Protein AF-0000000087535837 (afdb_homodimer)

Radius of gyration: 16.87 Å; Cα contacts (8 Å, |Δi|>4): 408; chains: 2; bounding box: 42×44×39 Å

Nearest PDB structures (foldseek):
  7jvs-assembly1_D  TM=9.541E-01  e=1.453E-10  Staphylococcus aureus
  2idl-assembly1_A  TM=9.136E-01  e=4.647E-11  Streptococcus pneumoniae TIGR4
  7kld-assembly1_B  TM=9.094E-01  e=8.555E-10  Staphylococcus aureus
  7kld-assembly1_A-2  TM=9.376E-01  e=4.729E-09  Staphylococcus aureus
  2g0j-assembly2_C  TM=8.715E-01  e=1.034E-09  Streptococcus mutans

Sequence (216 aa):
MIQITIYKKPDNQYKGFQVIGHADSVEEGADLVCCSVSVLTINLVNSLDTFTDDEFEVTEQEELGLVQVTFKNPLGDKALLLMNSFDLGVHSIEEQYDIWLKVITREVMIQITIYKKPDNQYKGFQVIGHADSVEEGADLVCCSVSVLTINLVNSLDTFTDDEFEVTEQEELGLVQVTFKNPLGDKALLLMNSFDLGVHSIEEQYDIWLKVITREV

Solvent-accessible surface area (backbone atoms only — not comparable to full-atom values): 11416 Å² total; per-residue (Å²): 94,29,40,36,42,37,33,26,30,92,86,74,39,57,44,33,36,37,38,35,34,53,67,70,42,79,50,90,58,35,49,56,52,28,41,36,53,48,48,51,52,51,38,46,54,53,35,40,66,72,74,40,86,68,58,66,46,79,46,75,38,76,93,54,25,31,41,35,39,40,42,77,53,82,61,49,71,67,46,45,50,51,48,50,40,46,53,53,38,56,50,53,49,23,72,76,36,60,86,46,29,47,78,43,79,42,79,94,95,29,40,34,41,37,32,23,29,92,87,73,39,58,43,32,37,35,36,35,35,55,68,69,40,78,48,88,63,32,44,53,52,29,41,37,52,48,46,51,51,52,40,47,54,51,35,40,66,72,73,38,86,68,55,68,47,80,46,74,39,76,94,54,25,31,41,34,40,40,41,78,53,82,61,51,73,67,46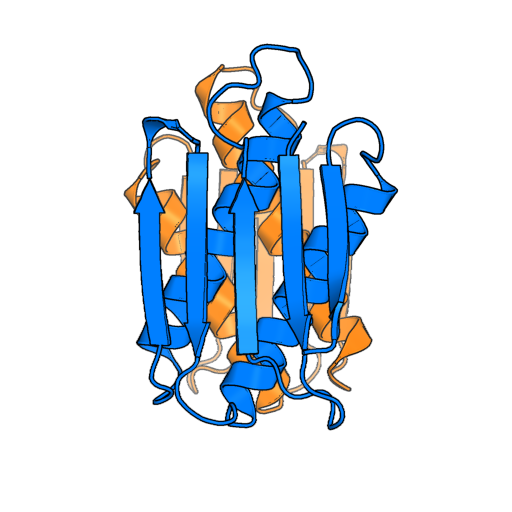,44,51,50,49,49,42,44,54,54,39,56,50,53,49,22,73,75,35,60,86,47,30,45,78,44,80,42,82,93

pLDDT: mean 92.68, std 10.07, range [55.69, 98.88]

Structure (mmCIF, N/CA/C/O backbone):
data_AF-0000000087535837-model_v1
#
loop_
_entity.id
_entity.type
_entity.pdbx_description
1 polymer 'Ribosomal processing cysteine protease Prp'
#
loop_
_atom_site.group_PDB
_atom_site.id
_atom_site.type_symbol
_atom_site.label_atom_id
_atom_site.label_alt_id
_atom_site.label_comp_id
_atom_site.label_asym_id
_atom_site.label_entity_id
_atom_site.label_seq_id
_atom_site.pdbx_PDB_ins_code
_atom_site.Cartn_x
_atom_site.Cartn_y
_atom_site.Cartn_z
_atom_site.occupancy
_atom_site.B_iso_or_equiv
_atom_site.auth_seq_id
_atom_site.auth_comp_id
_atom_site.auth_asym_id
_atom_site.auth_atom_id
_atom_site.pdbx_PDB_model_num
ATOM 1 N N . MET A 1 1 ? 10.867 12.953 12.055 1 87.25 1 MET A N 1
ATOM 2 C CA . MET A 1 1 ? 9.938 11.922 12.508 1 87.25 1 MET A CA 1
ATOM 3 C C . MET A 1 1 ? 8.562 12.102 11.875 1 87.25 1 MET A C 1
ATOM 5 O O . MET A 1 1 ? 8.07 13.227 11.773 1 87.25 1 MET A O 1
ATOM 9 N N . ILE A 1 2 ? 8.016 11.109 11.422 1 92.31 2 ILE A N 1
ATOM 10 C CA . ILE A 1 2 ? 6.68 11.125 10.844 1 92.31 2 ILE A CA 1
ATOM 11 C C . ILE A 1 2 ? 5.656 10.695 11.891 1 92.31 2 ILE A C 1
ATOM 13 O O . ILE A 1 2 ? 5.891 9.734 12.633 1 92.31 2 ILE A O 1
ATOM 17 N N . GLN A 1 3 ? 4.598 11.43 12 1 95.5 3 GLN A N 1
ATOM 18 C CA . GLN A 1 3 ? 3.508 11.055 12.898 1 95.5 3 GLN A CA 1
ATOM 19 C C . GLN A 1 3 ? 2.215 10.82 12.125 1 95.5 3 GLN A C 1
ATOM 21 O O . GLN A 1 3 ? 1.82 11.648 11.297 1 95.5 3 GLN A O 1
ATOM 26 N N . ILE A 1 4 ? 1.602 9.688 12.383 1 98.06 4 ILE A N 1
ATOM 27 C CA . ILE A 1 4 ? 0.286 9.375 11.828 1 98.06 4 ILE A CA 1
ATOM 28 C C . ILE A 1 4 ? -0.735 9.273 12.961 1 98.06 4 ILE A C 1
ATOM 30 O O . ILE A 1 4 ? -0.52 8.555 13.938 1 98.06 4 ILE A O 1
ATOM 34 N N . THR A 1 5 ? -1.778 10.023 12.828 1 98.44 5 THR A N 1
ATOM 35 C CA . THR A 1 5 ? -2.895 9.922 13.758 1 98.44 5 THR A CA 1
ATOM 36 C C . THR A 1 5 ? -4.137 9.383 13.062 1 98.44 5 THR A C 1
ATOM 38 O O . THR A 1 5 ? -4.621 9.977 12.094 1 98.44 5 THR A O 1
ATOM 41 N N . ILE A 1 6 ? -4.609 8.297 13.555 1 98.44 6 ILE A N 1
ATOM 42 C CA . ILE A 1 6 ? -5.82 7.684 13.023 1 98.44 6 ILE A CA 1
ATOM 43 C C . ILE A 1 6 ? -6.992 7.957 13.961 1 98.44 6 ILE A C 1
ATOM 45 O O . ILE A 1 6 ? -6.918 7.656 15.156 1 98.44 6 ILE A O 1
ATOM 49 N N . TYR A 1 7 ? -8.023 8.5 13.406 1 98.12 7 TYR A N 1
ATOM 50 C CA . TYR A 1 7 ? -9.203 8.852 14.195 1 98.12 7 TYR A CA 1
ATOM 51 C C . TYR A 1 7 ? -10.297 7.801 14.023 1 98.12 7 TYR A C 1
ATOM 53 O O . TYR A 1 7 ? -10.82 7.617 12.922 1 98.12 7 TYR A O 1
ATOM 61 N N . LYS A 1 8 ? -10.602 7.188 15.117 1 96.75 8 LYS A N 1
ATOM 62 C CA . LYS A 1 8 ? -11.656 6.172 15.109 1 96.75 8 LYS A CA 1
ATOM 63 C C . LYS A 1 8 ? -12.805 6.566 16.031 1 96.75 8 LYS A C 1
ATOM 65 O O . LYS A 1 8 ? -12.594 7.168 17.078 1 96.75 8 LYS A O 1
ATOM 70 N N . LYS A 1 9 ? -13.992 6.176 15.586 1 94.31 9 LYS A N 1
ATOM 71 C CA . LYS A 1 9 ? -15.172 6.285 16.438 1 94.31 9 LYS A CA 1
ATOM 72 C C . LYS A 1 9 ? -15.281 5.09 17.375 1 94.31 9 LYS A C 1
ATOM 74 O O .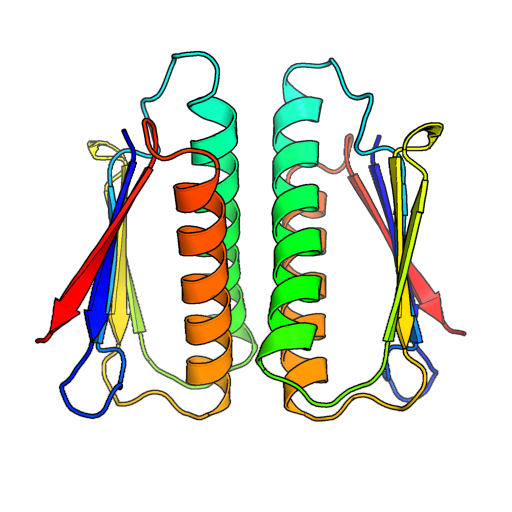 LYS A 1 9 ? -14.609 4.07 17.172 1 94.31 9 LYS A O 1
ATOM 79 N N . PRO A 1 10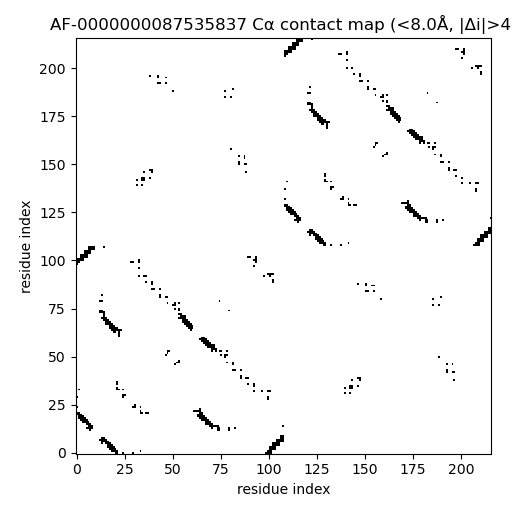 ? -16.141 5.176 18.391 1 89.06 10 PRO A N 1
ATOM 80 C CA . PRO A 1 10 ? -16.281 4.078 19.359 1 89.06 10 PRO A CA 1
ATOM 81 C C . PRO A 1 10 ? -16.75 2.779 18.703 1 89.06 10 PRO A C 1
ATOM 83 O O . PRO A 1 10 ? -16.453 1.691 19.203 1 89.06 10 PRO A O 1
ATOM 86 N N . ASP A 1 11 ? -17.438 2.842 17.578 1 88.06 11 ASP A N 1
ATOM 87 C CA . ASP A 1 11 ? -17.938 1.642 16.906 1 88.06 11 ASP A CA 1
ATOM 88 C C . ASP A 1 11 ? -16.922 1.113 15.898 1 88.06 11 ASP A C 1
ATOM 90 O O . ASP A 1 11 ? -17.266 0.29 15.047 1 88.06 11 ASP A O 1
ATOM 94 N N . ASN A 1 12 ? -15.695 1.566 15.906 1 85 12 ASN A N 1
ATOM 95 C CA . ASN A 1 12 ? -14.562 1.114 15.109 1 85 12 ASN A CA 1
ATOM 96 C C . ASN A 1 12 ? -14.656 1.627 13.672 1 85 12 ASN A C 1
ATOM 98 O O . ASN A 1 12 ? -13.977 1.11 12.781 1 85 12 ASN A O 1
ATOM 102 N N . GLN A 1 13 ? -15.562 2.607 13.633 1 93 13 GLN A N 1
ATOM 103 C CA . GLN A 1 13 ? -15.609 3.336 12.367 1 93 13 GLN A CA 1
ATOM 104 C C . GLN A 1 13 ? -14.508 4.387 12.305 1 93 13 GLN A C 1
ATOM 106 O O . GLN A 1 13 ? -14.133 4.969 13.32 1 93 13 GLN A O 1
ATOM 111 N N . TYR A 1 14 ? -14 4.57 11.125 1 97.75 14 TYR A N 1
ATOM 112 C CA . TYR A 1 14 ? -12.961 5.582 10.945 1 97.75 14 TYR A CA 1
ATOM 113 C C . TYR A 1 14 ? -13.578 6.949 10.672 1 97.75 14 TYR A C 1
ATOM 115 O O . TYR A 1 14 ? -14.508 7.07 9.875 1 97.75 14 TYR A O 1
ATOM 123 N N . LYS A 1 15 ? -13.094 7.938 11.258 1 97.94 15 LYS A N 1
ATOM 124 C CA . LYS A 1 15 ? -13.453 9.32 10.961 1 97.94 15 LYS A CA 1
ATOM 125 C C . LYS A 1 15 ? -12.445 9.953 10 1 97.94 15 LYS A C 1
ATOM 127 O O . LYS A 1 15 ? -12.773 10.906 9.289 1 97.94 15 LYS A O 1
ATOM 132 N N . GLY A 1 16 ? -11.203 9.461 10.008 1 98.31 16 GLY A N 1
ATOM 133 C CA . GLY A 1 16 ? -10.133 9.969 9.164 1 98.31 16 GLY A CA 1
ATOM 134 C C . GLY A 1 16 ? -8.75 9.703 9.727 1 98.31 16 GLY A C 1
ATOM 135 O O . GLY A 1 16 ? -8.586 8.867 10.617 1 98.31 16 GLY A O 1
ATOM 136 N N . PHE A 1 17 ? -7.738 10.383 9.141 1 98.62 17 PHE A N 1
ATOM 137 C CA . PHE A 1 17 ? -6.375 10.289 9.641 1 98.62 17 PHE A CA 1
ATOM 138 C C . PHE A 1 17 ? -5.535 11.461 9.148 1 98.62 17 PHE A C 1
ATOM 140 O O . PHE A 1 17 ? -5.957 12.203 8.258 1 98.62 17 PHE A O 1
ATOM 147 N N . GLN A 1 18 ? -4.406 11.609 9.75 1 97.81 18 GLN A N 1
ATOM 148 C CA . GLN A 1 18 ? -3.463 12.633 9.328 1 97.81 18 GLN A CA 1
ATOM 149 C C . GLN A 1 18 ? -2.029 12.117 9.375 1 97.81 18 GLN A C 1
ATOM 151 O O . GLN A 1 18 ? -1.67 11.344 10.258 1 97.81 18 GLN A O 1
ATOM 156 N N . VAL A 1 19 ? -1.307 12.523 8.453 1 97.12 19 VAL A N 1
ATOM 157 C CA . VAL A 1 19 ? 0.128 12.273 8.367 1 97.12 19 VAL A CA 1
ATOM 158 C C . VAL A 1 19 ? 0.889 13.594 8.43 1 97.12 19 VAL A C 1
ATOM 160 O O . VAL A 1 19 ? 0.591 14.523 7.672 1 97.12 19 VAL A O 1
ATOM 163 N N . ILE A 1 20 ? 1.853 13.688 9.32 1 94.12 20 ILE A N 1
ATOM 164 C CA . ILE A 1 20 ? 2.648 14.906 9.445 1 94.12 20 ILE A CA 1
ATOM 165 C C . ILE A 1 20 ? 4.133 14.547 9.461 1 94.12 20 ILE A C 1
ATOM 167 O O . ILE A 1 20 ? 4.539 13.57 10.094 1 94.12 20 ILE A O 1
ATOM 171 N N . GLY A 1 21 ? 4.949 15.414 8.688 1 88.19 21 GLY A N 1
ATOM 172 C CA . GLY A 1 21 ? 6.395 15.328 8.828 1 88.19 21 GLY A CA 1
ATOM 173 C C . GLY A 1 21 ? 7.047 14.461 7.77 1 88.19 21 GLY A C 1
ATOM 174 O O . GLY A 1 21 ? 8.188 14.031 7.93 1 88.19 21 GLY A O 1
ATOM 175 N N . HIS A 1 22 ? 6.383 14.109 6.805 1 74.56 22 HIS A N 1
ATOM 176 C CA . HIS A 1 22 ? 6.949 13.211 5.801 1 74.56 22 HIS A CA 1
ATOM 177 C C . HIS A 1 22 ? 7.805 13.984 4.797 1 74.56 22 HIS A C 1
ATOM 179 O O . HIS A 1 22 ? 8.492 13.375 3.975 1 74.56 22 HIS A O 1
ATOM 185 N N . ALA A 1 23 ? 7.883 15.383 4.789 1 66.75 23 ALA A N 1
ATOM 186 C CA . ALA A 1 23 ? 8.641 16.172 3.818 1 66.75 23 ALA A CA 1
ATOM 187 C C . ALA A 1 23 ? 10.117 16.234 4.207 1 66.75 23 ALA A C 1
ATOM 189 O O . ALA A 1 23 ? 10.984 16.344 3.338 1 66.75 23 ALA A O 1
ATOM 190 N N . ASP A 1 24 ? 10.492 16.422 5.398 1 62.16 24 ASP A N 1
ATOM 191 C CA . ASP A 1 24 ? 11.797 16.969 5.766 1 62.16 24 ASP A CA 1
ATOM 192 C C . ASP A 1 24 ? 12.781 15.859 6.117 1 62.16 24 ASP A C 1
ATOM 194 O O . ASP A 1 24 ? 13.883 16.125 6.602 1 62.16 24 ASP A O 1
ATOM 198 N N . SER A 1 25 ? 12.547 14.656 5.949 1 55.78 25 SER A N 1
ATOM 199 C CA . SER A 1 25 ? 13.453 13.906 6.812 1 55.78 25 SER A CA 1
ATOM 200 C C . SER A 1 25 ? 14.711 13.492 6.062 1 55.78 25 SER A C 1
ATOM 202 O O . SER A 1 25 ? 14.648 12.727 5.098 1 55.78 25 SER A O 1
ATOM 204 N N . VAL A 1 26 ? 15.695 14.461 6.062 1 56.72 26 VAL A N 1
ATOM 205 C CA . VAL A 1 26 ? 16.984 14.359 5.395 1 56.72 26 VAL A CA 1
ATOM 206 C C . VAL A 1 26 ? 17.797 13.219 6 1 56.72 26 VAL A C 1
ATOM 208 O O . VAL A 1 26 ? 18.891 12.914 5.535 1 56.72 26 VAL A O 1
ATOM 211 N N . GLU A 1 27 ? 17.562 12.711 7.055 1 55.69 27 GLU A N 1
ATOM 212 C CA . GLU A 1 27 ? 18.5 11.711 7.543 1 55.69 27 GLU A CA 1
ATOM 213 C C . GLU A 1 27 ? 18.281 10.367 6.859 1 55.69 27 GLU A C 1
ATOM 215 O O . GLU A 1 27 ? 17.156 10.023 6.5 1 55.69 27 GLU A O 1
ATOM 220 N N . GLU A 1 28 ? 19.266 9.617 6.754 1 55.72 28 GLU A N 1
ATOM 221 C CA . GLU A 1 28 ? 19.297 8.289 6.156 1 55.72 28 GLU A CA 1
ATOM 222 C C . GLU A 1 28 ? 18.281 7.363 6.828 1 55.72 28 GLU A C 1
ATOM 224 O O . GLU A 1 28 ? 18.141 7.375 8.055 1 55.72 28 GLU A O 1
ATOM 229 N N . GLY A 1 29 ? 17.344 6.879 6.359 1 62.03 29 GLY A N 1
ATOM 230 C CA . GLY A 1 29 ? 16.25 6.086 6.891 1 62.03 29 GLY A CA 1
ATOM 231 C C . GLY A 1 29 ? 14.922 6.832 6.926 1 62.03 29 GLY A C 1
ATOM 232 O O . GLY A 1 29 ? 13.867 6.246 6.695 1 62.03 29 GLY A O 1
ATOM 233 N N . ALA A 1 30 ? 15.219 7.934 7.121 1 74.19 30 ALA A N 1
ATOM 234 C CA . ALA A 1 30 ? 14.039 8.797 7.137 1 74.19 30 ALA A CA 1
ATOM 235 C C . ALA A 1 30 ? 13.398 8.875 5.75 1 74.19 30 ALA A C 1
ATOM 237 O O . ALA A 1 30 ? 12.172 8.852 5.625 1 74.19 30 ALA A O 1
ATOM 238 N N . ASP A 1 31 ? 14.297 8.656 4.824 1 82.94 31 ASP A N 1
ATOM 239 C CA . ASP A 1 31 ? 13.797 8.766 3.459 1 82.94 31 ASP A CA 1
ATOM 240 C C . ASP A 1 31 ? 12.969 7.539 3.08 1 82.94 31 ASP A C 1
ATOM 242 O O . ASP A 1 31 ? 11.922 7.664 2.449 1 82.94 31 ASP A O 1
ATOM 246 N N . LEU A 1 32 ? 13.398 6.367 3.586 1 83.62 32 LEU A N 1
ATOM 247 C CA . LEU A 1 32 ? 12.688 5.129 3.27 1 83.62 32 LEU A CA 1
A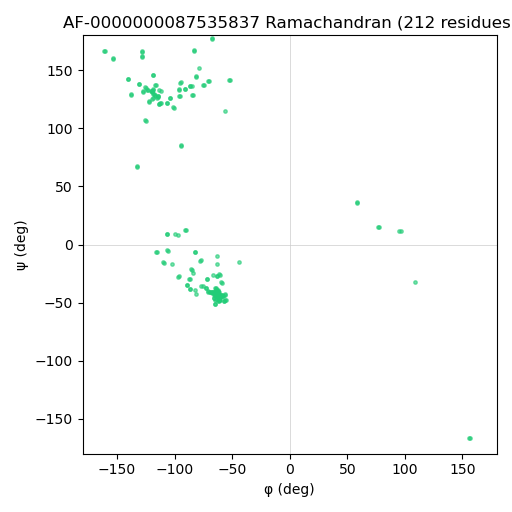TOM 248 C C . LEU A 1 32 ? 11.344 5.078 3.975 1 83.62 32 LEU A C 1
ATOM 250 O O . LEU A 1 32 ? 10.344 4.648 3.389 1 83.62 32 LEU A O 1
ATOM 254 N N . VAL A 1 33 ? 11.352 5.543 5.254 1 91.12 33 VAL A N 1
ATOM 255 C CA . VAL A 1 33 ? 10.109 5.562 6.023 1 91.12 33 VAL A CA 1
ATOM 256 C C . VAL A 1 33 ? 9.133 6.566 5.414 1 91.12 33 VAL A C 1
ATOM 258 O O . VAL A 1 33 ? 7.949 6.27 5.246 1 91.12 33 VAL A O 1
ATOM 261 N N . CYS A 1 34 ? 9.648 7.676 5.02 1 91.31 34 CYS A N 1
ATOM 262 C CA . CYS A 1 34 ? 8.812 8.695 4.387 1 91.31 34 CYS A CA 1
ATOM 263 C C . CYS A 1 34 ? 8.195 8.172 3.094 1 91.31 34 CYS A C 1
ATOM 265 O O . CYS A 1 34 ? 7 8.344 2.857 1 91.31 34 CYS A O 1
ATOM 267 N N . CYS A 1 35 ? 9.039 7.586 2.32 1 91.75 35 CYS A N 1
ATOM 268 C CA . CYS A 1 35 ? 8.57 7.031 1.057 1 91.75 35 CYS A CA 1
ATOM 269 C C . CYS A 1 35 ? 7.492 5.98 1.29 1 91.75 35 CYS A C 1
ATOM 271 O O . CYS A 1 35 ? 6.453 5.988 0.625 1 91.75 35 CYS A O 1
ATOM 273 N N . SER A 1 36 ? 7.699 5.098 2.236 1 94.75 36 SER A N 1
ATOM 274 C CA . SER A 1 36 ? 6.762 4.023 2.555 1 94.75 36 SER A CA 1
ATOM 275 C C . SER A 1 36 ? 5.414 4.578 3.004 1 94.75 36 SER A C 1
ATOM 277 O O . SER A 1 36 ? 4.367 4.176 2.494 1 94.75 36 SER A O 1
ATOM 279 N N . VAL A 1 37 ? 5.484 5.516 3.885 1 96.25 37 VAL A N 1
ATOM 280 C CA . VAL A 1 37 ? 4.266 6.105 4.422 1 96.25 37 VAL A CA 1
ATOM 281 C C . VAL A 1 37 ? 3.541 6.887 3.328 1 96.25 37 VAL A C 1
ATOM 283 O O . VAL A 1 37 ? 2.316 6.801 3.201 1 96.25 37 VAL A O 1
ATOM 286 N N . SER A 1 38 ? 4.254 7.613 2.51 1 94.44 38 SER A N 1
ATOM 287 C CA . SER A 1 38 ? 3.658 8.406 1.438 1 94.44 38 SER A CA 1
ATOM 288 C C . SER A 1 38 ? 2.92 7.523 0.44 1 94.44 38 SER A C 1
ATOM 290 O O . SER A 1 38 ? 1.787 7.82 0.059 1 94.44 38 SER A O 1
ATOM 292 N N . VAL A 1 39 ? 3.523 6.469 0.042 1 96.94 39 VAL A N 1
ATOM 293 C CA . VAL A 1 39 ? 2.93 5.629 -0.994 1 96.94 39 VAL A CA 1
ATOM 294 C C . VAL A 1 39 ? 1.69 4.93 -0.443 1 96.94 39 VAL A C 1
ATOM 296 O O . VAL A 1 39 ? 0.686 4.789 -1.145 1 96.94 39 VAL A O 1
ATOM 299 N N . LEU A 1 40 ? 1.729 4.438 0.828 1 98.38 40 LEU A N 1
ATOM 300 C CA . LEU A 1 40 ? 0.542 3.83 1.423 1 98.38 40 LEU A CA 1
ATOM 301 C C . LEU A 1 40 ? -0.593 4.844 1.524 1 98.38 40 LEU A C 1
ATOM 303 O O . LEU A 1 40 ? -1.748 4.52 1.241 1 98.38 40 LEU A O 1
ATOM 307 N N . THR A 1 41 ? -0.238 6.066 1.925 1 98.06 41 THR A N 1
ATOM 308 C CA . THR A 1 41 ? -1.229 7.125 2.086 1 98.06 41 THR A CA 1
ATOM 309 C C . THR A 1 41 ? -1.86 7.484 0.745 1 98.06 41 THR A C 1
ATOM 311 O O . THR A 1 41 ? -3.086 7.512 0.617 1 98.06 41 THR A O 1
ATOM 314 N N . ILE A 1 42 ? -1.025 7.742 -0.225 1 97 42 ILE A N 1
ATOM 315 C CA . ILE A 1 42 ? -1.503 8.164 -1.537 1 97 42 ILE A CA 1
ATOM 316 C C . ILE A 1 42 ? -2.303 7.039 -2.184 1 97 42 ILE A C 1
ATOM 318 O O . ILE A 1 42 ? -3.354 7.281 -2.785 1 97 42 ILE A O 1
ATOM 322 N N . ASN A 1 43 ? -1.822 5.836 -2.086 1 98.69 43 ASN A N 1
ATOM 323 C CA . ASN A 1 43 ? -2.543 4.707 -2.67 1 98.69 43 ASN A CA 1
ATOM 324 C C . ASN A 1 43 ? -3.908 4.516 -2.014 1 98.69 43 ASN A C 1
ATOM 326 O O . ASN A 1 43 ? -4.875 4.145 -2.68 1 98.69 43 ASN A O 1
ATOM 330 N N . LEU A 1 44 ? -4.012 4.68 -0.662 1 98.88 44 LEU A N 1
ATOM 331 C CA . LEU A 1 44 ? -5.309 4.617 0 1 98.88 44 LEU A CA 1
ATOM 332 C C . LEU A 1 44 ? -6.273 5.641 -0.593 1 98.88 44 LEU A C 1
ATOM 334 O O . LEU A 1 44 ? -7.398 5.297 -0.968 1 98.88 44 LEU A O 1
ATOM 338 N N . VAL A 1 45 ? -5.816 6.84 -0.726 1 98.56 45 VAL A N 1
ATOM 339 C CA . VAL A 1 45 ? -6.664 7.918 -1.227 1 98.56 45 VAL A CA 1
ATOM 340 C C . VAL A 1 45 ? -7.137 7.59 -2.641 1 98.56 45 VAL A C 1
ATOM 342 O O . VAL A 1 45 ? -8.328 7.688 -2.941 1 98.56 45 VAL A O 1
ATOM 345 N N . ASN A 1 46 ? -6.23 7.176 -3.484 1 98.56 46 ASN A N 1
ATOM 346 C CA . ASN A 1 46 ? -6.578 6.84 -4.863 1 98.56 46 ASN A CA 1
ATOM 347 C C . ASN A 1 46 ? -7.527 5.648 -4.926 1 98.56 46 ASN A C 1
ATOM 349 O O . ASN A 1 46 ? -8.43 5.613 -5.762 1 98.56 46 ASN A O 1
ATOM 353 N N . SER A 1 47 ? -7.273 4.664 -4.098 1 98.88 47 SER A N 1
ATOM 354 C CA . SER A 1 47 ? -8.117 3.477 -4.066 1 98.88 47 SER A CA 1
ATOM 355 C C . SER A 1 47 ? -9.531 3.814 -3.594 1 98.88 47 SER A C 1
ATOM 357 O O . SER A 1 47 ? -10.516 3.314 -4.145 1 98.88 47 SER A O 1
ATOM 359 N N . LEU A 1 48 ? -9.625 4.637 -2.539 1 98.75 48 LEU A N 1
ATOM 360 C CA . LEU A 1 48 ? -10.938 5.082 -2.084 1 98.75 48 LEU A CA 1
ATOM 361 C C . LEU A 1 48 ? -11.688 5.789 -3.205 1 98.75 48 LEU A C 1
ATOM 363 O O . LEU A 1 48 ? -12.867 5.516 -3.438 1 98.75 48 LEU A O 1
ATOM 367 N N . ASP A 1 49 ? -10.977 6.641 -3.887 1 98.56 49 ASP A N 1
ATOM 368 C CA . ASP A 1 49 ? -11.562 7.422 -4.973 1 98.56 49 ASP A CA 1
ATOM 369 C C . ASP A 1 49 ? -12.016 6.516 -6.117 1 98.56 49 ASP A C 1
ATOM 371 O O . ASP A 1 49 ? -13.055 6.754 -6.73 1 98.56 49 ASP A O 1
ATOM 375 N N . THR A 1 50 ? -11.289 5.512 -6.406 1 98.69 50 THR A N 1
ATOM 376 C CA . THR A 1 50 ? -11.5 4.691 -7.594 1 98.69 50 THR A CA 1
ATOM 377 C C . THR A 1 50 ? -12.477 3.555 -7.301 1 98.69 50 THR A C 1
ATOM 379 O O . THR A 1 50 ? -13.281 3.186 -8.156 1 98.69 50 THR A O 1
ATOM 382 N N . PHE A 1 51 ? -12.445 3.002 -6.051 1 98.62 51 PHE A N 1
ATOM 383 C CA . PHE A 1 51 ? -13.109 1.718 -5.859 1 98.62 51 PHE A CA 1
ATOM 384 C C . PHE A 1 51 ? -14.281 1.852 -4.895 1 98.62 51 PHE A C 1
ATOM 386 O O . PHE A 1 51 ? -14.984 0.878 -4.633 1 98.62 51 PHE A O 1
ATOM 393 N N . THR A 1 52 ? -14.438 3 -4.297 1 98.44 52 THR A N 1
ATOM 394 C CA . THR A 1 52 ? -15.539 3.172 -3.355 1 98.44 52 THR A CA 1
ATOM 395 C C . THR A 1 52 ? -16.359 4.414 -3.699 1 98.44 52 THR A C 1
ATOM 397 O O . THR A 1 52 ? -15.938 5.23 -4.523 1 98.44 52 THR A O 1
ATOM 400 N N . ASP A 1 53 ? -17.531 4.5 -3.07 1 97.69 53 ASP A N 1
ATOM 401 C CA . ASP A 1 53 ? -18.406 5.656 -3.256 1 97.69 53 ASP A CA 1
ATOM 402 C C . ASP A 1 53 ? -18.406 6.551 -2.018 1 97.69 53 ASP A C 1
ATOM 404 O O . ASP A 1 53 ? -19.203 7.488 -1.923 1 97.69 53 ASP A O 1
ATOM 408 N N . ASP A 1 54 ? -17.562 6.25 -1.165 1 97.81 54 ASP A N 1
ATOM 409 C CA . ASP A 1 54 ? -17.516 6.988 0.093 1 97.81 54 ASP A CA 1
ATOM 410 C C . ASP A 1 54 ? -16.984 8.406 -0.123 1 97.81 54 ASP A C 1
ATOM 412 O O . ASP A 1 54 ? -16.062 8.617 -0.916 1 97.81 54 ASP A O 1
ATOM 416 N N . GLU A 1 55 ? -17.562 9.297 0.556 1 97.62 55 GLU A N 1
ATOM 417 C CA . GLU A 1 55 ? -17.156 10.695 0.466 1 97.62 55 GLU A CA 1
ATOM 418 C C . GLU A 1 55 ? -16.094 11.031 1.504 1 97.62 55 GLU A C 1
ATOM 420 O O . GLU A 1 55 ? -16.234 10.672 2.678 1 97.62 55 GLU A O 1
ATOM 425 N N . PHE A 1 56 ? -15.086 11.719 1.003 1 98.12 56 PHE A N 1
ATOM 426 C CA . PHE A 1 56 ? -14.016 12.148 1.896 1 98.12 56 PHE A CA 1
ATOM 427 C C . PHE A 1 56 ? -13.336 13.398 1.362 1 98.12 56 PHE A C 1
ATOM 429 O O . PHE A 1 56 ? -13.508 13.758 0.197 1 98.12 56 PHE A O 1
ATOM 436 N N . GLU A 1 57 ? -12.672 14.07 2.279 1 98.25 57 GLU A N 1
ATOM 437 C CA . GLU A 1 57 ? -11.898 15.266 1.965 1 98.25 57 GLU A CA 1
ATOM 438 C C . GLU A 1 57 ? -10.414 15.055 2.24 1 98.25 57 GLU A C 1
ATOM 440 O O . GLU A 1 57 ? -10.047 14.414 3.229 1 98.25 57 GLU A O 1
ATOM 445 N N . VAL A 1 58 ? -9.648 15.531 1.321 1 98.06 58 VAL A N 1
ATOM 446 C CA . VAL A 1 58 ? -8.195 15.492 1.497 1 98.06 58 VAL A CA 1
ATOM 447 C C . VAL A 1 58 ? -7.648 16.906 1.603 1 98.06 58 VAL A C 1
ATOM 449 O O . VAL A 1 58 ? -7.945 17.766 0.761 1 98.06 58 VAL A O 1
ATOM 452 N N . THR A 1 59 ? -6.895 17.141 2.648 1 96.94 59 THR A N 1
ATOM 453 C CA . THR A 1 59 ? -6.191 18.406 2.822 1 96.94 59 THR A CA 1
ATOM 454 C C . THR A 1 59 ? -4.684 18.188 2.902 1 96.94 59 THR A C 1
ATOM 456 O O . THR A 1 59 ? -4.223 17.266 3.59 1 96.94 59 THR A O 1
ATOM 459 N N . GLU A 1 60 ? -4.012 18.969 2.131 1 94.56 60 GLU A N 1
ATOM 460 C CA . GLU A 1 60 ? -2.555 18.891 2.139 1 94.56 60 GLU A CA 1
ATOM 461 C C . GLU A 1 60 ? -1.923 20.25 2.432 1 94.56 60 GLU A C 1
ATOM 463 O O . GLU A 1 60 ? -2.414 21.281 1.971 1 94.56 60 GLU A O 1
ATOM 468 N N . GLN A 1 61 ? -0.975 20.188 3.279 1 92.44 61 GLN A N 1
ATOM 469 C CA . GLN A 1 61 ? -0.127 21.344 3.535 1 92.44 61 GLN A CA 1
ATOM 470 C C . GLN A 1 61 ? 1.348 21 3.342 1 92.44 61 GLN A C 1
ATOM 472 O O . GLN A 1 61 ? 1.958 20.359 4.199 1 92.44 61 GLN A O 1
ATOM 477 N N . GLU A 1 62 ? 1.904 21.453 2.312 1 85.56 62 GLU A N 1
ATOM 478 C CA . GLU A 1 62 ? 3.258 21.094 1.904 1 85.56 62 GLU A CA 1
ATOM 479 C C . GLU A 1 62 ? 4.285 21.516 2.947 1 85.56 62 GLU A C 1
ATOM 481 O O . GLU A 1 62 ? 5.215 20.766 3.256 1 85.56 62 GLU A O 1
ATOM 486 N N . GLU A 1 63 ? 4.074 22.688 3.52 1 84.56 63 GLU A N 1
ATOM 487 C CA . GLU A 1 63 ? 5.035 23.234 4.469 1 84.56 63 GLU A CA 1
ATOM 488 C C . GLU A 1 63 ? 5.164 22.344 5.707 1 84.56 63 GLU A C 1
ATOM 490 O O . GLU A 1 63 ? 6.242 22.25 6.297 1 84.56 63 GLU A O 1
ATOM 495 N N . LEU A 1 64 ? 4.133 21.672 5.969 1 81 64 LEU A N 1
ATOM 496 C CA . LEU A 1 64 ? 4.105 20.844 7.172 1 81 64 LEU A CA 1
ATOM 497 C C . LEU A 1 64 ? 4.242 19.375 6.82 1 81 64 LEU A C 1
ATOM 499 O O . LEU A 1 64 ? 4.371 18.531 7.711 1 81 64 LEU A O 1
ATOM 503 N N . GLY A 1 65 ? 4.246 19.125 5.5 1 87.62 65 GLY A N 1
ATOM 504 C CA . GLY A 1 65 ? 4.152 17.719 5.121 1 87.62 65 GLY A CA 1
ATOM 505 C C . GLY A 1 65 ? 2.906 17.031 5.652 1 87.62 65 GLY A C 1
ATOM 506 O O . GLY A 1 65 ? 2.977 15.93 6.188 1 87.62 65 GLY A O 1
ATOM 507 N N . LEU A 1 66 ? 1.85 17.781 5.688 1 93.88 66 LEU A N 1
ATOM 508 C CA . LEU A 1 66 ? 0.588 17.312 6.246 1 93.88 66 LEU A CA 1
ATOM 509 C C . LEU A 1 66 ? -0.326 16.766 5.148 1 93.88 66 LEU A C 1
ATOM 511 O O . LEU A 1 66 ? -0.496 17.406 4.109 1 93.88 66 LEU A O 1
ATOM 515 N N . VAL A 1 67 ? -0.793 15.617 5.312 1 96.88 67 VAL A N 1
ATOM 516 C CA . VAL A 1 67 ? -1.931 15.07 4.582 1 96.88 67 VAL A CA 1
ATOM 517 C C . VAL A 1 67 ? -3.021 14.656 5.566 1 96.88 67 VAL A C 1
ATOM 519 O O . VAL A 1 67 ? -2.766 13.898 6.508 1 96.88 67 VAL A O 1
ATOM 522 N N . GLN A 1 68 ? -4.164 15.219 5.371 1 98.12 68 GLN A N 1
ATOM 523 C CA . GLN A 1 68 ? -5.301 14.883 6.223 1 98.12 68 GLN A CA 1
ATOM 524 C C . GLN A 1 68 ? -6.477 14.367 5.395 1 98.12 68 GLN A C 1
ATOM 526 O O . GLN A 1 68 ? -6.828 14.961 4.375 1 98.12 68 GLN A O 1
ATOM 531 N N . VAL A 1 69 ? -7.047 13.289 5.812 1 98.62 69 VAL A N 1
ATOM 532 C CA . VAL A 1 69 ? -8.234 12.719 5.191 1 98.62 69 VAL A CA 1
ATOM 533 C C . VAL A 1 69 ? -9.375 12.656 6.211 1 98.62 69 VAL A C 1
ATOM 535 O O . VAL A 1 69 ? -9.18 12.195 7.336 1 98.62 69 VAL A O 1
ATOM 538 N N . THR A 1 70 ? -10.516 13.117 5.809 1 98.31 70 THR A N 1
ATOM 539 C CA . THR A 1 70 ? -11.695 13.109 6.672 1 98.31 70 THR A CA 1
ATOM 540 C C . THR A 1 70 ? -12.875 12.453 5.969 1 98.31 70 THR A C 1
ATOM 542 O O . THR A 1 70 ? -13.18 12.773 4.816 1 98.31 70 THR A O 1
ATOM 545 N N . PHE A 1 71 ? -13.461 11.594 6.68 1 98.06 71 PHE A N 1
ATOM 546 C CA . PHE A 1 71 ? -14.633 10.914 6.133 1 98.06 71 PHE A CA 1
ATOM 547 C C . PHE A 1 71 ? -15.914 11.609 6.566 1 98.06 71 PHE A C 1
ATOM 549 O O . PHE A 1 71 ? -16.062 11.984 7.734 1 98.06 71 PHE A O 1
ATOM 556 N N . LYS A 1 72 ? -16.812 11.727 5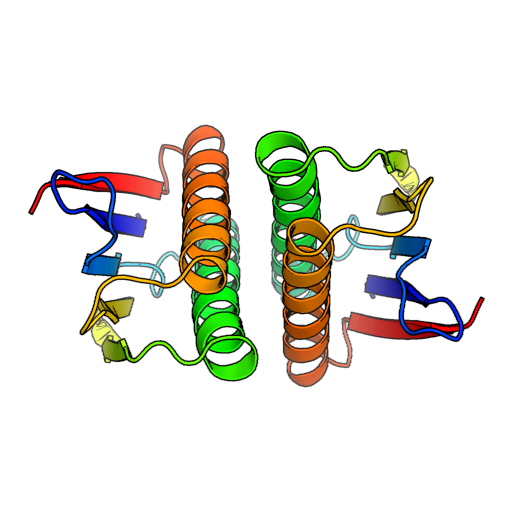.707 1 95.44 72 LYS A N 1
ATOM 557 C CA . LYS A 1 72 ? -18.078 12.43 5.973 1 95.44 72 LYS A CA 1
ATOM 558 C C . LYS A 1 72 ? -19.109 11.492 6.594 1 95.44 72 LYS A C 1
ATOM 560 O O . LYS A 1 72 ? -19.906 11.906 7.434 1 95.44 72 LYS A O 1
ATOM 565 N N . ASN A 1 73 ? -19.125 10.305 6.141 1 95.56 73 ASN A N 1
ATOM 566 C CA . ASN A 1 73 ? -20.062 9.273 6.562 1 95.56 73 ASN A CA 1
ATOM 567 C C . ASN A 1 73 ? -19.344 7.984 6.961 1 95.56 73 ASN A C 1
ATOM 569 O O . ASN A 1 73 ? -18.156 7.828 6.703 1 95.56 73 ASN A O 1
ATOM 573 N N . PRO A 1 74 ? -20.062 7.152 7.699 1 96 74 PRO A N 1
ATOM 574 C CA . PRO A 1 74 ? -19.469 5.84 7.961 1 96 74 PRO A CA 1
ATOM 575 C C . PRO A 1 74 ? -19.016 5.133 6.684 1 96 74 PRO A C 1
ATOM 577 O O . PRO A 1 74 ? -19.703 5.207 5.66 1 96 74 PRO A O 1
ATOM 580 N N . LEU A 1 75 ? -17.922 4.488 6.805 1 97.5 75 LEU A N 1
ATOM 581 C CA . LEU A 1 75 ? -17.328 3.84 5.641 1 97.5 75 LEU A CA 1
ATOM 582 C C . LEU A 1 75 ? -18.094 2.566 5.285 1 97.5 75 LEU A C 1
ATOM 584 O O . LEU A 1 75 ? -18.5 1.819 6.176 1 97.5 75 LEU A O 1
ATOM 588 N N . GLY A 1 76 ? -18.312 2.395 4.039 1 97.06 76 GLY A N 1
ATOM 589 C CA . GLY A 1 76 ? -18.781 1.098 3.578 1 97.06 76 GLY A CA 1
ATOM 590 C C . GLY A 1 76 ? -17.75 0.002 3.727 1 97.06 76 GLY A C 1
ATOM 591 O O . GLY A 1 76 ? -16.609 0.27 4.102 1 97.06 76 GLY A O 1
ATOM 592 N N . ASP A 1 77 ? -18.109 -1.186 3.391 1 97.31 77 ASP A N 1
ATOM 593 C CA . ASP A 1 77 ? -17.266 -2.359 3.629 1 97.31 77 ASP A CA 1
ATOM 594 C C . ASP A 1 77 ? -15.961 -2.271 2.844 1 97.31 77 ASP A C 1
ATOM 596 O O . ASP A 1 77 ? -14.898 -2.633 3.355 1 97.31 77 ASP A O 1
ATOM 600 N N . LYS A 1 78 ? -16.031 -1.824 1.652 1 98.44 78 LYS A N 1
ATOM 601 C CA . LYS A 1 78 ? -14.828 -1.732 0.823 1 98.44 78 LYS A CA 1
ATOM 602 C C . LYS A 1 78 ? -13.852 -0.708 1.387 1 98.44 78 LYS A C 1
ATOM 604 O O . LYS A 1 78 ? -12.656 -0.988 1.508 1 98.44 78 LYS A O 1
ATOM 609 N N . ALA A 1 79 ? -14.406 0.445 1.734 1 98.44 79 ALA A N 1
ATOM 610 C CA . ALA A 1 79 ? -13.57 1.499 2.293 1 98.44 79 ALA A CA 1
ATOM 611 C C . ALA A 1 79 ? -12.961 1.069 3.625 1 98.44 79 ALA A C 1
ATOM 613 O O . ALA A 1 79 ? -11.805 1.378 3.918 1 98.44 79 ALA A O 1
ATOM 614 N N . LEU A 1 80 ? -13.734 0.386 4.391 1 98.12 80 LEU A N 1
ATOM 615 C CA . LEU A 1 80 ? -13.25 -0.108 5.672 1 98.12 80 LEU A CA 1
ATOM 616 C C . LEU A 1 80 ? -12.086 -1.079 5.473 1 98.12 80 LEU A C 1
ATOM 618 O O . LEU A 1 80 ? -11.094 -1.021 6.199 1 98.12 80 LEU A O 1
ATOM 622 N N . LEU A 1 81 ? -12.219 -1.936 4.535 1 98.56 81 LEU A N 1
ATOM 623 C CA . LEU A 1 81 ? -11.148 -2.881 4.246 1 98.56 81 LEU A CA 1
ATOM 624 C C . LEU A 1 81 ? -9.875 -2.148 3.826 1 98.56 81 LEU A C 1
ATOM 626 O O . LEU A 1 81 ? -8.781 -2.486 4.285 1 98.56 81 LEU A O 1
ATOM 630 N N . LEU A 1 82 ? -10.023 -1.158 2.957 1 98.81 82 LEU A N 1
ATOM 631 C CA . LEU A 1 82 ? -8.875 -0.381 2.504 1 98.81 82 LEU A CA 1
ATOM 632 C C . LEU A 1 82 ? -8.234 0.372 3.666 1 98.81 82 LEU A C 1
ATOM 634 O O . LEU A 1 82 ? -7.008 0.428 3.775 1 98.81 82 LEU A O 1
ATOM 638 N N . MET A 1 83 ? -9.047 0.933 4.559 1 98.69 83 MET A N 1
ATOM 639 C CA . MET A 1 83 ? -8.531 1.621 5.742 1 98.69 83 MET A CA 1
ATOM 640 C C . MET A 1 83 ? -7.824 0.645 6.676 1 98.69 83 MET A C 1
ATOM 642 O O . MET A 1 83 ? -6.781 0.971 7.242 1 98.69 83 MET A O 1
ATOM 646 N N . ASN A 1 84 ? -8.422 -0.532 6.832 1 98.44 84 ASN A N 1
ATOM 647 C CA . ASN A 1 84 ? -7.781 -1.551 7.652 1 98.44 84 ASN A CA 1
ATOM 648 C C . ASN A 1 84 ? -6.43 -1.962 7.078 1 98.44 84 ASN A C 1
ATOM 650 O O . ASN A 1 84 ? -5.469 -2.172 7.824 1 98.44 84 ASN A O 1
ATOM 654 N N . SER A 1 85 ? -6.379 -2.094 5.809 1 98.81 85 SER A N 1
ATOM 655 C CA . SER A 1 85 ? -5.121 -2.402 5.137 1 98.81 85 SER A CA 1
ATOM 656 C C . SER A 1 85 ? -4.086 -1.307 5.371 1 98.81 85 SER A C 1
ATOM 658 O O . SER A 1 85 ? -2.922 -1.597 5.652 1 98.81 85 SER A O 1
ATOM 660 N N . PHE A 1 86 ? -4.504 -0.061 5.277 1 98.88 86 PHE A N 1
ATOM 661 C CA . PHE A 1 86 ? -3.633 1.076 5.555 1 98.88 86 PHE A CA 1
ATOM 662 C C . PHE A 1 86 ? -3.152 1.051 7 1 98.88 86 PHE A C 1
ATOM 664 O O . PHE A 1 86 ? -1.958 1.193 7.266 1 98.88 86 PHE A O 1
ATOM 671 N N . ASP A 1 87 ? -4.066 0.875 7.867 1 98.56 87 ASP A N 1
ATOM 672 C CA . ASP A 1 87 ? -3.777 0.799 9.297 1 98.56 87 ASP A CA 1
ATOM 673 C C . ASP A 1 87 ? -2.752 -0.292 9.594 1 98.56 87 ASP A C 1
ATOM 675 O O . ASP A 1 87 ? -1.756 -0.047 10.273 1 98.56 87 ASP A O 1
ATOM 679 N N . LEU A 1 88 ? -2.938 -1.449 9.062 1 98.62 88 LEU A N 1
ATOM 680 C CA . LEU A 1 88 ? -2.004 -2.561 9.203 1 98.62 88 LEU A CA 1
ATOM 681 C C . LEU A 1 88 ? -0.627 -2.186 8.664 1 98.62 88 LEU A C 1
ATOM 683 O O . LEU A 1 88 ? 0.389 -2.445 9.312 1 98.62 88 LEU A O 1
ATOM 687 N N . GLY A 1 89 ? -0.588 -1.539 7.52 1 98.62 89 GLY A N 1
ATOM 688 C CA . GLY A 1 89 ? 0.658 -1.177 6.863 1 98.62 89 GLY A CA 1
ATOM 689 C C . GLY A 1 89 ? 1.483 -0.183 7.656 1 98.62 89 GLY A C 1
ATOM 690 O O . GLY A 1 89 ? 2.682 -0.388 7.863 1 98.62 89 GLY A O 1
ATOM 691 N N . VAL A 1 90 ? 0.86 0.871 8.133 1 98.31 90 VAL A N 1
ATOM 692 C CA . VAL A 1 90 ? 1.611 1.914 8.82 1 98.31 90 VAL A CA 1
ATOM 693 C C . VAL A 1 90 ? 2.07 1.403 10.188 1 98.31 90 VAL A C 1
ATOM 695 O O . VAL A 1 90 ? 3.152 1.764 10.656 1 98.31 90 VAL A O 1
ATOM 698 N N . HIS A 1 91 ? 1.351 0.501 10.82 1 98.19 91 HIS A N 1
ATOM 699 C CA . HIS A 1 91 ? 1.797 -0.092 12.07 1 98.19 91 HIS A CA 1
ATOM 700 C C . HIS A 1 91 ? 2.951 -1.062 11.844 1 98.19 91 HIS A C 1
ATOM 702 O O . HIS A 1 91 ? 3.854 -1.167 12.68 1 98.19 91 HIS A O 1
ATOM 708 N N . SER A 1 92 ? 2.889 -1.783 10.766 1 97.56 92 SER A N 1
ATOM 709 C CA . SER A 1 92 ? 3.998 -2.664 10.414 1 97.56 92 SER A CA 1
ATOM 710 C C . SER A 1 92 ? 5.285 -1.875 10.203 1 97.56 92 SER A C 1
ATOM 712 O O . SER A 1 92 ? 6.355 -2.295 10.656 1 97.56 92 SER A O 1
ATOM 714 N N . ILE A 1 93 ? 5.18 -0.738 9.5 1 96.44 93 ILE A N 1
ATOM 715 C CA . ILE A 1 93 ? 6.344 0.116 9.289 1 96.44 93 ILE A CA 1
ATOM 716 C C . ILE A 1 93 ? 6.848 0.653 10.625 1 96.44 93 ILE A C 1
ATOM 718 O O . ILE A 1 93 ? 8.055 0.677 10.883 1 96.44 93 ILE A O 1
ATOM 722 N N . GLU A 1 94 ? 5.926 1.111 11.477 1 96.81 94 GLU A N 1
ATOM 723 C CA . GLU A 1 94 ? 6.309 1.63 12.781 1 96.81 94 GLU A CA 1
ATOM 724 C C . GLU A 1 94 ? 7.105 0.597 13.578 1 96.81 94 GLU A C 1
ATOM 726 O O . GLU A 1 94 ? 8.078 0.939 14.242 1 96.81 94 GLU A O 1
ATOM 731 N N . GLU A 1 95 ? 6.641 -0.652 13.523 1 96.06 95 GLU A N 1
ATOM 732 C CA . GLU A 1 95 ? 7.316 -1.727 14.242 1 96.06 95 GLU A CA 1
ATOM 733 C C . GLU A 1 95 ? 8.758 -1.881 13.781 1 96.06 95 GLU A C 1
ATOM 735 O O . GLU A 1 95 ? 9.641 -2.219 14.57 1 96.06 95 GLU A O 1
ATOM 740 N N . GLN A 1 96 ? 8.992 -1.617 12.57 1 91.38 96 GLN A N 1
ATOM 741 C CA . GLN A 1 96 ? 10.328 -1.774 12 1 91.38 96 GLN A CA 1
ATOM 742 C C . GLN A 1 96 ? 11.156 -0.51 12.195 1 91.38 96 GLN A C 1
ATOM 744 O O . GLN A 1 96 ? 12.383 -0.581 12.32 1 91.38 96 GLN A O 1
ATOM 749 N N . TYR A 1 97 ? 10.445 0.615 12.227 1 90.38 97 TYR A N 1
ATOM 750 C CA . TYR A 1 97 ? 11.117 1.907 12.297 1 90.38 97 TYR A CA 1
ATOM 751 C C . TYR A 1 97 ? 10.5 2.793 13.367 1 90.38 97 TYR A C 1
ATOM 753 O O . TYR A 1 97 ? 10.047 3.904 13.086 1 90.38 97 TYR A O 1
ATOM 761 N N . ASP A 1 98 ? 10.648 2.447 14.586 1 88.12 98 ASP A N 1
ATOM 762 C CA . ASP A 1 98 ? 9.93 3.109 15.664 1 88.12 98 ASP A CA 1
ATOM 763 C C . ASP A 1 98 ? 10.57 4.453 16.016 1 88.12 98 ASP A C 1
ATOM 765 O O . ASP A 1 98 ? 9.914 5.336 16.562 1 88.12 98 ASP A O 1
ATOM 769 N N . ILE A 1 99 ? 11.766 4.668 15.539 1 90.12 99 ILE A N 1
ATOM 770 C CA . ILE A 1 99 ? 12.438 5.934 15.828 1 90.12 99 ILE A CA 1
ATOM 771 C C . ILE A 1 99 ? 12 6.992 14.82 1 90.12 99 ILE A C 1
ATOM 773 O O . ILE A 1 99 ? 12.133 8.195 15.078 1 90.12 99 ILE A O 1
ATOM 777 N N . TRP A 1 100 ? 11.523 6.52 13.68 1 91.81 100 TRP A N 1
ATOM 778 C CA . TRP A 1 100 ? 11.258 7.461 12.594 1 91.81 100 TRP A CA 1
ATOM 779 C C . TRP A 1 100 ? 9.758 7.629 12.375 1 91.81 100 TRP A C 1
ATOM 781 O O . TRP A 1 100 ? 9.328 8.555 11.68 1 91.81 100 TRP A O 1
ATOM 791 N N . LEU A 1 101 ? 8.906 6.703 12.922 1 95.5 101 LEU A N 1
ATOM 792 C CA . LEU A 1 101 ? 7.465 6.742 12.695 1 95.5 101 LEU A CA 1
ATOM 793 C C . LEU A 1 101 ? 6.711 6.457 13.992 1 95.5 101 LEU A C 1
ATOM 795 O O . LEU A 1 101 ? 7.043 5.516 14.719 1 95.5 101 LEU A O 1
ATOM 799 N N . LYS A 1 102 ? 5.801 7.305 14.305 1 96.62 102 LYS A N 1
ATOM 800 C CA . LYS A 1 102 ? 4.855 7.082 15.391 1 96.62 102 LYS A CA 1
ATOM 801 C C . LYS A 1 102 ? 3.42 7.059 14.875 1 96.62 102 LYS A C 1
ATOM 803 O O . LYS A 1 102 ? 2.986 7.98 14.18 1 96.62 102 LYS A O 1
ATOM 808 N N . VAL A 1 103 ? 2.676 6.012 15.164 1 98.12 103 VAL A N 1
ATOM 809 C CA . VAL A 1 103 ? 1.27 5.883 14.789 1 98.12 103 VAL A CA 1
ATOM 810 C C . VAL A 1 103 ? 0.398 5.914 16.047 1 98.12 103 VAL A C 1
ATOM 812 O O . VAL A 1 103 ? 0.576 5.102 16.953 1 98.12 103 VAL A O 1
ATOM 815 N N . ILE A 1 104 ? -0.5 6.836 16.094 1 97.62 104 ILE A N 1
ATOM 816 C CA . ILE A 1 104 ? -1.391 7.004 17.234 1 97.62 104 ILE A CA 1
ATOM 817 C C . ILE A 1 104 ? -2.84 6.816 16.781 1 97.62 104 ILE A C 1
ATOM 819 O O . ILE A 1 104 ? -3.242 7.316 15.734 1 97.62 104 ILE A O 1
ATOM 823 N N . THR A 1 105 ? -3.553 6.051 17.531 1 96.69 105 THR A N 1
ATOM 824 C CA . THR A 1 105 ? -4.988 5.926 17.297 1 96.69 105 THR A CA 1
ATOM 825 C C . THR A 1 105 ? -5.777 6.668 18.375 1 96.69 105 THR A C 1
ATOM 827 O O . THR A 1 105 ? -5.602 6.414 19.562 1 96.69 105 THR A O 1
ATOM 830 N N . ARG A 1 106 ? -6.574 7.602 17.844 1 96.25 106 ARG A N 1
ATOM 831 C CA . ARG A 1 106 ? -7.391 8.398 18.75 1 96.25 106 ARG A CA 1
ATOM 832 C C . ARG A 1 106 ? -8.875 8.078 18.578 1 96.25 106 ARG A C 1
ATOM 834 O O . ARG A 1 106 ? -9.359 7.996 17.438 1 96.25 106 ARG A O 1
ATOM 841 N N . GLU A 1 107 ? -9.523 7.863 19.734 1 93.25 107 GLU A N 1
ATOM 842 C CA . GLU A 1 107 ? -10.969 7.719 19.688 1 93.25 107 GLU A CA 1
ATOM 843 C C . GLU A 1 107 ? -11.664 9.078 19.703 1 93.25 107 GLU A C 1
ATOM 845 O O . GLU A 1 107 ? -11.344 9.922 20.547 1 93.25 107 GLU A O 1
ATOM 850 N N . VAL A 1 108 ? -12.508 9.188 18.75 1 88.5 108 VAL A N 1
ATOM 851 C CA . VAL A 1 108 ? -13.188 10.477 18.672 1 88.5 108 VAL A CA 1
ATOM 852 C C . VAL A 1 108 ? -14.688 10.258 18.531 1 88.5 108 VAL A C 1
ATOM 854 O O . VAL A 1 108 ? -15.125 9.219 18.031 1 88.5 108 VAL A O 1
ATOM 857 N N . MET B 1 1 ? 16.281 -1.722 -12.57 1 87.31 1 MET B N 1
ATOM 858 C CA . MET B 1 1 ? 14.875 -1.604 -12.969 1 87.31 1 MET B CA 1
ATOM 859 C C . MET B 1 1 ? 14.031 -2.672 -12.289 1 87.31 1 MET B C 1
ATOM 861 O O . MET B 1 1 ? 14.438 -3.83 -12.195 1 87.31 1 MET B O 1
ATOM 865 N N . ILE B 1 2 ? 12.969 -2.338 -11.805 1 92.5 2 ILE B N 1
ATOM 866 C CA . ILE B 1 2 ? 12.023 -3.262 -11.18 1 92.5 2 ILE B CA 1
ATOM 867 C C . ILE B 1 2 ? 10.953 -3.664 -12.195 1 92.5 2 ILE B C 1
ATOM 869 O O . ILE B 1 2 ? 10.445 -2.822 -12.938 1 92.5 2 ILE B O 1
ATOM 873 N N . GLN B 1 3 ? 10.68 -4.93 -12.266 1 95.62 3 GLN B N 1
ATOM 874 C CA . GLN B 1 3 ? 9.602 -5.422 -13.125 1 95.62 3 GLN B CA 1
ATOM 875 C C . GLN B 1 3 ? 8.531 -6.129 -12.305 1 95.62 3 GLN B C 1
ATOM 877 O O . GLN B 1 3 ? 8.836 -6.98 -11.469 1 95.62 3 GLN B O 1
ATOM 882 N N . ILE B 1 4 ? 7.305 -5.734 -12.531 1 98.12 4 ILE B N 1
ATOM 883 C CA . ILE B 1 4 ? 6.156 -6.41 -11.938 1 98.12 4 ILE B CA 1
ATOM 884 C C . ILE B 1 4 ? 5.312 -7.055 -13.031 1 98.12 4 ILE B C 1
ATOM 886 O O . ILE B 1 4 ? 4.938 -6.398 -14.008 1 98.12 4 ILE B O 1
ATOM 890 N N . THR B 1 5 ? 5.074 -8.305 -12.859 1 98.5 5 THR B N 1
ATOM 891 C CA . THR B 1 5 ? 4.172 -9.016 -13.758 1 98.5 5 THR B CA 1
ATOM 892 C C . THR B 1 5 ? 2.918 -9.469 -13.016 1 98.5 5 THR B C 1
ATOM 894 O O . THR B 1 5 ? 3.008 -10.219 -12.039 1 98.5 5 THR B O 1
ATOM 897 N N . ILE B 1 6 ? 1.814 -9.023 -13.484 1 98.5 6 ILE B N 1
ATOM 898 C CA . ILE B 1 6 ? 0.531 -9.414 -12.906 1 98.5 6 ILE B CA 1
ATOM 899 C C . ILE B 1 6 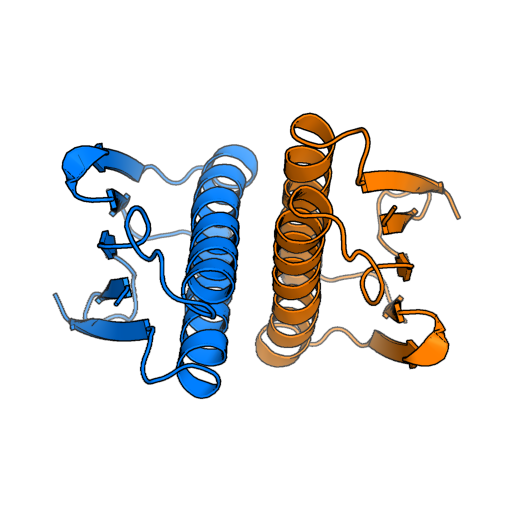? -0.157 -10.43 -13.812 1 98.5 6 ILE B C 1
ATOM 901 O O . ILE B 1 6 ? -0.345 -10.18 -15.008 1 98.5 6 ILE B O 1
ATOM 905 N N . TYR B 1 7 ? -0.517 -11.531 -13.227 1 98.19 7 TYR B N 1
ATOM 906 C CA . TYR B 1 7 ? -1.15 -12.602 -13.984 1 98.19 7 TYR B CA 1
ATOM 907 C C . TYR B 1 7 ? -2.658 -12.602 -13.766 1 98.19 7 TYR B C 1
ATOM 909 O O . TYR B 1 7 ? -3.133 -12.805 -12.648 1 98.19 7 TYR B O 1
ATOM 917 N N . LYS B 1 8 ? -3.32 -12.406 -14.844 1 96.88 8 LYS B N 1
ATOM 918 C CA . LYS B 1 8 ? -4.781 -12.406 -14.797 1 96.88 8 LYS B CA 1
ATOM 919 C C . LYS B 1 8 ? -5.359 -13.508 -15.68 1 96.88 8 LYS B C 1
ATOM 921 O O . LYS B 1 8 ? -4.812 -13.812 -16.75 1 96.88 8 LYS B O 1
ATOM 926 N N . LYS B 1 9 ? -6.477 -14.039 -15.203 1 94.44 9 LYS B N 1
ATOM 927 C CA . LYS B 1 9 ? -7.266 -14.953 -16.016 1 94.44 9 LYS B CA 1
ATOM 928 C C . LYS B 1 9 ? -8.188 -14.188 -16.969 1 94.44 9 LYS B C 1
ATOM 930 O O . LYS B 1 9 ? -8.398 -12.984 -16.797 1 94.44 9 LYS B O 1
ATOM 935 N N . PRO B 1 10 ? -8.766 -14.859 -17.938 1 89.31 10 PRO B N 1
ATOM 936 C CA . PRO B 1 10 ? -9.641 -14.195 -18.906 1 89.31 10 PRO B CA 1
ATOM 937 C C . PRO B 1 10 ? -10.859 -13.547 -18.25 1 89.31 10 PRO B C 1
ATOM 939 O O . PRO B 1 10 ? -11.398 -12.562 -18.766 1 89.31 10 PRO B O 1
ATOM 942 N N . ASP B 1 11 ? -11.305 -14.047 -17.094 1 87.94 11 ASP B N 1
ATOM 943 C CA . ASP B 1 11 ? -12.469 -13.484 -16.422 1 87.94 11 ASP B CA 1
ATOM 944 C C . ASP B 1 11 ? -12.062 -12.375 -15.445 1 87.94 11 ASP B C 1
ATOM 946 O O . ASP B 1 11 ? -12.852 -11.977 -14.586 1 87.94 11 ASP B O 1
ATOM 950 N N . ASN B 1 12 ? -10.844 -11.883 -15.484 1 85.19 12 ASN B N 1
ATOM 951 C CA . ASN B 1 12 ? -10.305 -10.758 -14.727 1 85.19 12 ASN B CA 1
ATOM 952 C C . ASN B 1 12 ? -9.992 -11.148 -13.289 1 85.19 12 ASN B C 1
ATOM 954 O O . ASN B 1 12 ? -9.82 -10.281 -12.43 1 85.19 12 ASN B O 1
ATOM 958 N N . GLN B 1 13 ? -9.992 -12.484 -13.211 1 93.19 13 GLN B N 1
ATOM 959 C CA . GLN B 1 13 ? -9.516 -13 -11.938 1 93.19 13 GLN B CA 1
ATOM 960 C C . GLN B 1 13 ? -7.988 -13.016 -11.891 1 93.19 13 GLN B C 1
ATOM 962 O O . GLN B 1 13 ? -7.332 -13.258 -12.906 1 93.19 13 GLN B O 1
ATOM 967 N N . TYR B 1 14 ? -7.473 -12.75 -10.734 1 97.81 14 TYR B N 1
ATOM 968 C CA . TYR B 1 14 ? -6.02 -12.766 -10.586 1 97.81 14 TYR B CA 1
ATOM 969 C C . TYR B 1 14 ? -5.52 -14.18 -10.305 1 97.81 14 TYR B C 1
ATOM 971 O O . TYR B 1 14 ? -6.094 -14.898 -9.484 1 97.81 14 TYR B O 1
ATOM 979 N N . LYS B 1 15 ? -4.496 -14.562 -10.914 1 98 15 LYS B N 1
ATOM 980 C CA . LYS B 1 15 ? -3.795 -15.805 -10.617 1 98 15 LYS B CA 1
ATOM 981 C C . LYS B 1 15 ? -2.605 -15.562 -9.688 1 98 15 LYS B C 1
ATOM 983 O O . LYS B 1 15 ? -2.168 -16.469 -8.977 1 98 15 LYS B O 1
ATOM 988 N N . GLY B 1 16 ? -2.035 -14.359 -9.75 1 98.31 16 GLY B N 1
ATOM 989 C CA . GLY B 1 16 ? -0.888 -13.977 -8.945 1 98.31 16 GLY B CA 1
ATOM 990 C C . GLY B 1 16 ? -0.082 -12.844 -9.547 1 98.31 16 GLY B C 1
ATOM 991 O O . GLY B 1 16 ? -0.565 -12.141 -10.438 1 98.31 16 GLY B O 1
ATOM 992 N N . PHE B 1 17 ? 1.128 -12.633 -9.008 1 98.62 17 PHE B N 1
ATOM 993 C CA . PHE B 1 17 ? 2.035 -11.625 -9.547 1 98.62 17 PHE B CA 1
ATOM 994 C C . PHE B 1 17 ? 3.467 -11.891 -9.094 1 98.62 17 PHE B C 1
ATOM 996 O O . PHE B 1 17 ? 3.699 -12.703 -8.195 1 98.62 17 PHE B O 1
ATOM 1003 N N . GLN B 1 18 ? 4.355 -11.219 -9.734 1 97.88 18 GLN B N 1
ATOM 1004 C CA . GLN B 1 18 ? 5.762 -11.305 -9.352 1 97.88 18 GLN B CA 1
ATOM 1005 C C . GLN B 1 18 ? 6.445 -9.945 -9.438 1 97.88 18 GLN B C 1
ATOM 1007 O O . GLN B 1 18 ? 6.145 -9.141 -10.32 1 97.88 18 GLN B O 1
ATOM 1012 N N . VAL B 1 19 ? 7.277 -9.734 -8.547 1 97.25 19 VAL B N 1
ATOM 1013 C CA . VAL B 1 19 ? 8.148 -8.562 -8.508 1 97.25 19 VAL B CA 1
ATOM 1014 C C . VAL B 1 19 ? 9.609 -9 -8.609 1 97.25 19 VAL B C 1
ATOM 1016 O O . VAL B 1 19 ? 10.055 -9.867 -7.855 1 97.25 19 VAL B O 1
ATOM 1019 N N . ILE B 1 20 ? 10.336 -8.414 -9.523 1 94.19 20 ILE B N 1
ATOM 1020 C CA . ILE B 1 20 ? 11.742 -8.742 -9.695 1 94.19 20 ILE B CA 1
ATOM 1021 C C . ILE B 1 20 ? 12.578 -7.465 -9.75 1 94.19 20 ILE B C 1
ATOM 1023 O O . ILE B 1 20 ? 12.172 -6.484 -10.383 1 94.19 20 ILE B O 1
ATOM 1027 N N . GLY B 1 21 ? 13.789 -7.527 -9.039 1 88.5 21 GLY B N 1
ATOM 1028 C CA . GLY B 1 21 ? 14.766 -6.469 -9.219 1 88.5 21 GLY B CA 1
ATOM 1029 C C . GLY B 1 21 ? 14.672 -5.379 -8.172 1 88.5 21 GLY B C 1
ATOM 1030 O O . GLY B 1 21 ? 15.172 -4.273 -8.367 1 88.5 21 GLY B O 1
ATOM 1031 N N . HIS B 1 22 ? 13.977 -5.562 -7.164 1 75.25 22 HIS B N 1
ATOM 1032 C CA . HIS B 1 22 ? 13.797 -4.512 -6.164 1 75.25 22 HIS B CA 1
ATOM 1033 C C . HIS B 1 22 ? 14.977 -4.461 -5.199 1 75.25 22 HIS B C 1
ATOM 1035 O O . HIS B 1 22 ? 15.078 -3.547 -4.379 1 75.25 22 HIS B O 1
ATOM 1041 N N . ALA B 1 23 ? 15.992 -5.398 -5.227 1 67.44 23 ALA B N 1
ATOM 1042 C CA . ALA B 1 23 ? 17.125 -5.418 -4.293 1 67.44 23 ALA B CA 1
ATOM 1043 C C . ALA B 1 23 ? 18.219 -4.453 -4.734 1 67.44 23 ALA B C 1
ATOM 1045 O O . ALA B 1 23 ? 18.938 -3.904 -3.898 1 67.44 23 ALA B O 1
ATOM 1046 N N . ASP B 1 24 ? 18.547 -4.293 -5.918 1 62.44 24 ASP B N 1
ATOM 1047 C CA . ASP B 1 24 ? 19.844 -3.783 -6.34 1 62.44 24 ASP B CA 1
ATOM 1048 C C . ASP B 1 24 ? 19.766 -2.301 -6.699 1 62.44 24 ASP B C 1
ATOM 1050 O O . ASP B 1 24 ? 20.734 -1.725 -7.199 1 62.44 24 ASP B O 1
ATOM 1054 N N . SER B 1 25 ? 18.766 -1.603 -6.484 1 56.09 25 SER B N 1
ATOM 1055 C CA . SER B 1 25 ? 18.844 -0.424 -7.344 1 56.09 25 SER B CA 1
ATOM 1056 C C . SER B 1 25 ? 19.484 0.753 -6.605 1 56.09 25 SER B C 1
ATOM 1058 O O . SER B 1 25 ? 18.906 1.262 -5.637 1 56.09 25 SER B O 1
ATOM 1060 N N . VAL B 1 26 ? 20.828 0.794 -6.602 1 56.91 26 VAL B N 1
ATOM 1061 C CA . VAL B 1 26 ? 21.672 1.78 -5.949 1 56.91 26 VAL B CA 1
ATOM 1062 C C . VAL B 1 26 ? 21.438 3.16 -6.562 1 56.91 26 VAL B C 1
ATOM 1064 O O . VAL B 1 26 ? 22 4.152 -6.109 1 56.91 26 VAL B O 1
ATOM 1067 N N . GLU B 1 27 ? 20.828 3.398 -7.512 1 57.38 27 GLU B N 1
ATOM 1068 C CA . GLU B 1 27 ? 20.797 4.781 -7.977 1 57.38 27 GLU B CA 1
ATOM 1069 C C . GLU B 1 27 ? 19.688 5.562 -7.277 1 57.38 27 GLU B C 1
ATOM 1071 O O . GLU B 1 27 ? 18.641 5 -6.941 1 57.38 27 GLU B O 1
ATOM 1076 N N . GLU B 1 28 ? 19.938 6.828 -6.816 1 56.78 28 GLU B N 1
ATOM 1077 C CA . GLU B 1 28 ? 19.141 7.688 -5.945 1 56.78 28 GLU B CA 1
ATOM 1078 C C . GLU B 1 28 ? 17.672 7.664 -6.344 1 56.78 28 GLU B C 1
ATOM 1080 O O . GLU B 1 28 ? 16.781 7.656 -5.48 1 56.78 28 GLU B O 1
ATOM 1085 N N . GLY B 1 29 ? 17.172 7.227 -7.438 1 62.69 29 GLY B N 1
ATOM 1086 C CA . GLY B 1 29 ? 15.805 7.039 -7.91 1 62.69 29 GLY B CA 1
ATOM 1087 C C . GLY B 1 29 ? 15.344 5.598 -7.848 1 62.69 29 GLY B C 1
ATOM 1088 O O . GLY B 1 29 ? 14.172 5.324 -7.578 1 62.69 29 GLY B O 1
ATOM 1089 N N . ALA B 1 30 ? 16.188 4.992 -7.75 1 74.19 30 ALA B N 1
ATOM 1090 C CA . ALA B 1 30 ? 15.922 3.557 -7.723 1 74.19 30 ALA B CA 1
ATOM 1091 C C . ALA B 1 30 ? 15.555 3.096 -6.316 1 74.19 30 ALA B C 1
ATOM 1093 O O . ALA B 1 30 ? 14.656 2.268 -6.145 1 74.19 30 ALA B O 1
ATOM 1094 N N . ASP B 1 31 ? 16.031 3.883 -5.402 1 83.19 31 ASP B N 1
ATOM 1095 C CA . ASP B 1 31 ? 15.789 3.486 -4.016 1 83.19 31 ASP B CA 1
ATOM 1096 C C . ASP B 1 31 ? 14.352 3.811 -3.602 1 83.19 31 ASP B C 1
ATOM 1098 O O . ASP B 1 31 ? 13.703 3.01 -2.928 1 83.19 31 ASP B O 1
ATOM 1102 N N . LEU B 1 32 ? 13.828 4.941 -4.109 1 83.56 32 LEU B N 1
ATOM 1103 C CA . LEU B 1 32 ? 12.469 5.355 -3.762 1 83.56 32 LEU B CA 1
ATOM 1104 C C . LEU B 1 32 ? 11.438 4.445 -4.418 1 83.56 32 LEU B C 1
ATOM 1106 O O . LEU B 1 32 ? 10.438 4.078 -3.791 1 83.56 32 LEU B O 1
ATOM 1110 N N . VAL B 1 33 ? 11.734 4.094 -5.691 1 91.12 33 VAL B N 1
ATOM 1111 C CA . VAL B 1 33 ? 10.82 3.213 -6.414 1 91.12 33 VAL B CA 1
ATOM 1112 C C . VAL B 1 33 ? 10.836 1.824 -5.777 1 91.12 33 VAL B C 1
ATOM 1114 O O . VAL B 1 33 ? 9.773 1.224 -5.566 1 91.12 33 VAL B O 1
ATOM 1117 N N . CYS B 1 34 ? 11.977 1.381 -5.41 1 91.31 34 CYS B N 1
ATOM 1118 C CA . CYS B 1 34 ? 12.094 0.081 -4.758 1 91.31 34 CYS B CA 1
ATOM 1119 C C . CYS B 1 34 ? 11.328 0.054 -3.441 1 91.31 34 CYS B C 1
ATOM 1121 O O . CYS B 1 34 ? 10.586 -0.891 -3.17 1 91.31 34 CYS B O 1
ATOM 1123 N N . CYS B 1 35 ? 11.555 1.065 -2.693 1 91.75 35 CYS B N 1
ATOM 1124 C CA . CYS B 1 35 ? 10.875 1.161 -1.408 1 91.75 35 CYS B CA 1
ATOM 1125 C C . CYS B 1 35 ? 9.359 1.178 -1.595 1 91.75 35 CYS B C 1
ATOM 1127 O O . CYS B 1 35 ? 8.633 0.474 -0.889 1 91.75 35 CYS B O 1
ATOM 1129 N N . SER B 1 36 ? 8.875 1.943 -2.539 1 94.75 36 SER B N 1
ATOM 1130 C CA . SER B 1 36 ? 7.445 2.068 -2.814 1 94.75 36 SER B CA 1
ATOM 1131 C C . SER B 1 36 ? 6.844 0.729 -3.229 1 94.75 36 SER B C 1
ATOM 1133 O O . SER B 1 36 ? 5.824 0.306 -2.678 1 94.75 36 SER B O 1
ATOM 1135 N N . VAL B 1 37 ? 7.512 0.088 -4.113 1 96.31 37 VAL B N 1
ATOM 1136 C CA . VAL B 1 37 ? 7.023 -1.191 -4.617 1 96.31 37 VAL B CA 1
ATOM 1137 C C . VAL B 1 37 ? 7.066 -2.236 -3.504 1 96.31 37 VAL B C 1
ATOM 1139 O O . VAL B 1 37 ? 6.129 -3.018 -3.338 1 96.31 37 VAL B O 1
ATOM 1142 N N . SER B 1 38 ? 8.102 -2.254 -2.723 1 94.44 38 SER B N 1
ATOM 1143 C CA . SER B 1 38 ? 8.258 -3.225 -1.643 1 94.44 38 SER B CA 1
ATOM 1144 C C . SER B 1 38 ? 7.141 -3.078 -0.61 1 94.44 38 SER B C 1
ATOM 1146 O O . SER B 1 38 ? 6.539 -4.07 -0.196 1 94.44 38 SER B O 1
ATOM 1148 N N . VAL B 1 39 ? 6.867 -1.894 -0.22 1 96.94 39 VAL B N 1
ATOM 1149 C CA . VAL B 1 39 ? 5.891 -1.682 0.843 1 96.94 39 VAL B CA 1
ATOM 1150 C C . VAL B 1 39 ? 4.496 -2.037 0.341 1 96.94 39 VAL B C 1
ATOM 1152 O O . VAL B 1 39 ? 3.693 -2.619 1.075 1 96.94 39 VAL B O 1
ATOM 1155 N N . LEU B 1 40 ? 4.141 -1.672 -0.93 1 98.44 40 LEU B N 1
ATOM 1156 C CA . LEU B 1 40 ? 2.848 -2.059 -1.479 1 98.44 40 LEU B CA 1
ATOM 1157 C C . LEU B 1 40 ? 2.721 -3.576 -1.558 1 98.44 40 LEU B C 1
ATOM 1159 O O . LEU B 1 40 ? 1.669 -4.133 -1.234 1 98.44 40 LEU B O 1
ATOM 1163 N N . THR B 1 41 ? 3.812 -4.227 -1.981 1 98.12 41 THR B N 1
ATOM 1164 C CA . THR B 1 41 ? 3.822 -5.676 -2.125 1 98.12 41 THR B CA 1
ATOM 1165 C C . THR B 1 41 ? 3.654 -6.355 -0.769 1 98.12 41 THR B C 1
ATOM 1167 O O . THR B 1 41 ? 2.791 -7.219 -0.603 1 98.12 41 THR B O 1
ATOM 1170 N N . ILE B 1 42 ? 4.461 -5.949 0.173 1 97 42 ILE B N 1
ATOM 1171 C CA . ILE B 1 42 ? 4.449 -6.566 1.494 1 97 42 ILE B CA 1
ATOM 1172 C C . ILE B 1 42 ? 3.111 -6.293 2.18 1 97 42 ILE B C 1
ATOM 1174 O O . ILE B 1 42 ? 2.537 -7.184 2.809 1 97 42 ILE B O 1
ATOM 1178 N N . ASN B 1 43 ? 2.623 -5.09 2.082 1 98.69 43 ASN B N 1
ATOM 1179 C CA . ASN B 1 43 ? 1.343 -4.766 2.699 1 98.69 43 ASN B CA 1
ATOM 1180 C C . ASN B 1 43 ? 0.204 -5.574 2.088 1 98.69 43 ASN B C 1
ATOM 1182 O O . ASN B 1 43 ? -0.733 -5.965 2.787 1 98.69 43 ASN B O 1
ATOM 1186 N N . LEU B 1 44 ? 0.201 -5.785 0.738 1 98.88 44 LEU B N 1
ATOM 1187 C CA . LEU B 1 44 ? -0.803 -6.645 0.118 1 98.88 44 LEU B CA 1
ATOM 1188 C C . LEU B 1 44 ? -0.776 -8.039 0.727 1 98.88 44 LEU B C 1
ATOM 1190 O O . LEU B 1 44 ? -1.813 -8.562 1.141 1 98.88 44 LEU B O 1
ATOM 1194 N N . VAL B 1 45 ? 0.383 -8.594 0.825 1 98.62 45 VAL B N 1
ATOM 1195 C CA . VAL B 1 45 ? 0.532 -9.953 1.339 1 98.62 45 VAL B CA 1
ATOM 1196 C C . VAL B 1 45 ? 0.008 -10.023 2.771 1 98.62 45 VAL B C 1
ATOM 1198 O O . VAL B 1 45 ? -0.779 -10.906 3.107 1 98.62 45 VAL B O 1
ATOM 1201 N N . ASN B 1 46 ? 0.399 -9.086 3.598 1 98.62 46 ASN B N 1
ATOM 1202 C CA . ASN B 1 46 ? -0.039 -9.062 4.988 1 98.62 46 ASN B CA 1
ATOM 1203 C C . ASN B 1 46 ? -1.546 -8.852 5.102 1 98.62 46 ASN B C 1
ATOM 1205 O O . ASN B 1 46 ? -2.197 -9.438 5.965 1 98.62 46 ASN B O 1
ATOM 1209 N N . SER B 1 47 ? -2.061 -7.973 4.27 1 98.88 47 SER B N 1
ATOM 1210 C CA . SER B 1 47 ? -3.494 -7.699 4.285 1 98.88 47 SER B CA 1
ATOM 1211 C C . SER B 1 47 ? -4.293 -8.922 3.85 1 98.88 47 SER B C 1
ATOM 1213 O O . SER B 1 47 ? -5.336 -9.234 4.438 1 98.88 47 SER B O 1
ATOM 1215 N N . LEU B 1 48 ? -3.824 -9.602 2.791 1 98.75 48 LEU B N 1
ATOM 1216 C CA . LEU B 1 48 ? -4.484 -10.828 2.371 1 98.75 48 LEU B CA 1
ATOM 1217 C C . LEU B 1 48 ? -4.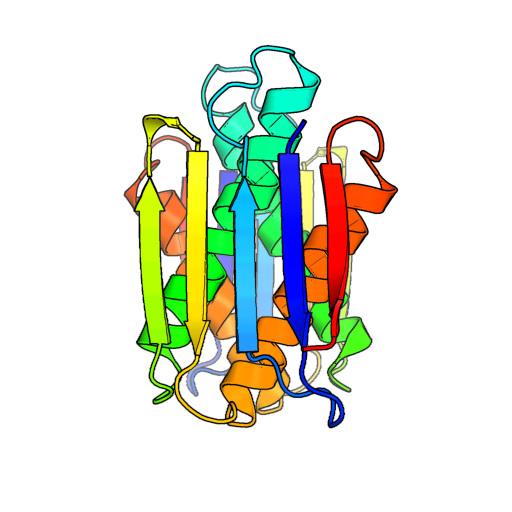5 -11.852 3.506 1 98.75 48 LEU B C 1
ATOM 1219 O O . LEU B 1 48 ? -5.531 -12.469 3.775 1 98.75 48 LEU B O 1
ATOM 1223 N N . ASP B 1 49 ? -3.375 -11.969 4.16 1 98.56 49 ASP B N 1
ATOM 1224 C CA . ASP B 1 49 ? -3.227 -12.922 5.25 1 98.56 49 ASP B CA 1
ATOM 1225 C C . ASP B 1 49 ? -4.141 -12.562 6.422 1 98.56 49 ASP B C 1
ATOM 1227 O O . ASP B 1 49 ? -4.711 -13.453 7.062 1 98.56 49 ASP B O 1
ATOM 1231 N N . THR B 1 50 ? -4.309 -11.344 6.699 1 98.69 50 THR B N 1
ATOM 1232 C CA . THR B 1 50 ? -4.984 -10.875 7.906 1 98.69 50 THR B CA 1
ATOM 1233 C C . THR B 1 50 ? -6.484 -10.734 7.66 1 98.69 50 THR B C 1
ATOM 1235 O O . THR B 1 50 ? -7.293 -11.008 8.547 1 98.69 50 THR B O 1
ATOM 1238 N N . PHE B 1 51 ? -6.883 -10.328 6.418 1 98.62 51 PHE B N 1
ATOM 1239 C CA . PHE B 1 51 ? -8.258 -9.859 6.266 1 98.62 51 PHE B CA 1
ATOM 1240 C C . PHE B 1 51 ? -9.039 -10.781 5.332 1 98.62 51 PHE B C 1
ATOM 1242 O O . PHE B 1 51 ? -10.234 -10.57 5.105 1 98.62 51 PHE B O 1
ATOM 1249 N N . THR B 1 52 ? -8.391 -11.727 4.73 1 98.44 52 THR B N 1
ATOM 1250 C CA . THR B 1 52 ? -9.094 -12.617 3.818 1 98.44 52 THR B CA 1
ATOM 1251 C C . THR B 1 52 ? -8.82 -14.078 4.172 1 98.44 52 THR B C 1
ATOM 1253 O O . THR B 1 52 ? -7.93 -14.375 4.969 1 98.44 52 THR B O 1
ATOM 1256 N N . ASP B 1 53 ? -9.641 -14.961 3.59 1 97.75 53 ASP B N 1
ATOM 1257 C CA . ASP B 1 53 ? -9.469 -16.391 3.789 1 97.75 53 ASP B CA 1
ATOM 1258 C C . ASP B 1 53 ? -8.891 -17.062 2.541 1 97.75 53 ASP B C 1
ATOM 1260 O O . ASP B 1 53 ? -8.805 -18.281 2.465 1 97.75 53 ASP B O 1
ATOM 1264 N N . ASP B 1 54 ? -8.508 -16.266 1.665 1 97.81 54 ASP B N 1
ATOM 1265 C CA . ASP B 1 54 ? -8 -16.781 0.397 1 97.81 54 ASP B CA 1
ATOM 1266 C C . ASP B 1 54 ? -6.641 -17.453 0.579 1 97.81 54 ASP B C 1
ATOM 1268 O O . ASP B 1 54 ? -5.805 -16.969 1.341 1 97.81 54 ASP B O 1
ATOM 1272 N N . GLU B 1 55 ? -6.48 -18.5 -0.09 1 97.69 55 GLU B N 1
ATOM 1273 C CA . GLU B 1 55 ? -5.219 -19.234 -0.03 1 97.69 55 GLU B CA 1
ATOM 1274 C C . GLU B 1 55 ? -4.25 -18.766 -1.109 1 97.69 55 GLU B C 1
ATOM 1276 O O . GLU B 1 55 ? -4.633 -18.625 -2.273 1 97.69 55 GLU B O 1
ATOM 1281 N N . PHE B 1 56 ? -3.018 -18.562 -0.656 1 98.12 56 PHE B N 1
ATOM 1282 C CA . PHE B 1 56 ? -1.977 -18.156 -1.588 1 98.12 56 PHE B CA 1
ATOM 1283 C C . PHE B 1 56 ? -0.602 -18.578 -1.089 1 98.12 56 PHE B C 1
ATOM 1285 O O . PHE B 1 56 ? -0.444 -18.938 0.08 1 98.12 56 PHE B O 1
ATOM 1292 N N . GLU B 1 57 ? 0.303 -18.609 -2.039 1 98.25 57 GLU B N 1
ATOM 1293 C CA . GLU B 1 57 ? 1.697 -18.938 -1.759 1 98.25 57 GLU B CA 1
ATOM 1294 C C . GLU B 1 57 ? 2.617 -17.766 -2.078 1 98.25 57 GLU B C 1
ATOM 1296 O O . GLU B 1 57 ? 2.414 -17.062 -3.07 1 98.25 57 GLU B O 1
ATOM 1301 N N . VAL B 1 58 ? 3.533 -17.562 -1.196 1 98.06 58 VAL B N 1
ATOM 1302 C CA . VAL B 1 58 ? 4.547 -16.547 -1.417 1 98.06 58 VAL B CA 1
ATOM 1303 C C . VAL B 1 58 ? 5.922 -17.188 -1.558 1 98.06 58 VAL B C 1
ATOM 1305 O O . VAL B 1 58 ? 6.316 -18 -0.72 1 98.06 58 VAL B O 1
ATOM 1308 N N . THR B 1 59 ? 6.59 -16.844 -2.627 1 96.94 59 THR B N 1
ATOM 1309 C CA . THR B 1 59 ? 7.965 -17.281 -2.838 1 96.94 59 THR B CA 1
ATOM 1310 C C . THR B 1 59 ? 8.898 -16.094 -2.963 1 96.94 59 THR B C 1
ATOM 1312 O O . THR B 1 59 ? 8.578 -15.109 -3.648 1 96.94 59 THR B O 1
ATOM 1315 N N . GLU B 1 60 ? 9.961 -16.203 -2.232 1 94.69 60 GLU B N 1
ATOM 1316 C CA . GLU B 1 60 ? 10.953 -15.133 -2.283 1 94.69 60 GLU B CA 1
ATOM 1317 C C . GLU B 1 60 ? 12.336 -15.688 -2.615 1 94.69 60 GLU B C 1
ATOM 1319 O O . GLU B 1 60 ? 12.711 -16.766 -2.154 1 94.69 60 GLU B O 1
ATOM 1324 N N . GLN B 1 61 ? 12.953 -14.984 -3.484 1 92.44 61 GLN B N 1
ATOM 1325 C CA . GLN B 1 61 ? 14.359 -15.242 -3.783 1 92.44 61 GLN B CA 1
ATOM 1326 C C . GLN B 1 61 ? 15.195 -13.977 -3.631 1 92.44 61 GLN B C 1
ATOM 1328 O O . GLN B 1 61 ? 15.156 -13.094 -4.492 1 92.44 61 GLN B O 1
ATOM 1333 N N . GLU B 1 62 ? 15.953 -13.922 -2.635 1 85.62 62 GLU B N 1
ATOM 1334 C CA . GLU B 1 62 ? 16.703 -12.727 -2.264 1 85.62 62 GLU B CA 1
ATOM 1335 C C . GLU B 1 62 ? 17.703 -12.336 -3.35 1 85.62 62 GLU B C 1
ATOM 1337 O O . GLU B 1 62 ? 17.844 -11.156 -3.678 1 85.62 62 GLU B O 1
ATOM 1342 N N . GLU B 1 63 ? 18.344 -13.32 -3.932 1 84.56 63 GLU B N 1
ATOM 1343 C CA . GLU B 1 63 ? 19.391 -13.062 -4.922 1 84.56 63 GLU B CA 1
ATOM 1344 C C . GLU B 1 63 ? 18.812 -12.344 -6.145 1 84.56 63 GLU B C 1
ATOM 1346 O O . 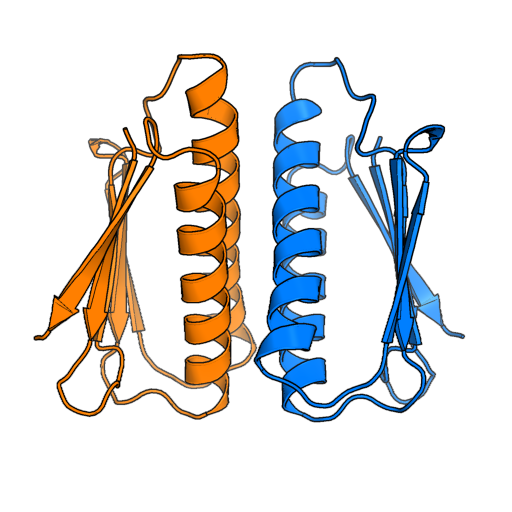GLU B 1 63 ? 19.5 -11.523 -6.758 1 84.56 63 GLU B O 1
ATOM 1351 N N . LEU B 1 64 ? 17.609 -12.57 -6.363 1 80.94 64 LEU B N 1
ATOM 1352 C CA . LEU B 1 64 ? 16.984 -12 -7.551 1 80.94 64 LEU B CA 1
ATOM 1353 C C . LEU B 1 64 ? 16.062 -10.836 -7.176 1 80.94 64 LEU B C 1
ATOM 1355 O O . LEU B 1 64 ? 15.547 -10.148 -8.055 1 80.94 64 LEU B O 1
ATOM 1359 N N . GLY B 1 65 ? 15.945 -10.641 -5.859 1 87.62 65 GLY B N 1
ATOM 1360 C CA . GLY B 1 65 ? 14.922 -9.688 -5.457 1 87.62 65 GLY B CA 1
ATOM 1361 C C . GLY B 1 65 ? 13.531 -10.055 -5.938 1 87.62 65 GLY B C 1
ATOM 1362 O O . GLY B 1 65 ? 12.797 -9.211 -6.457 1 87.62 65 GLY B O 1
ATOM 1363 N N . LEU B 1 66 ? 13.273 -11.328 -5.938 1 93.88 66 LEU B N 1
ATOM 1364 C CA . LEU B 1 66 ? 12.016 -11.859 -6.449 1 93.88 66 LEU B CA 1
ATOM 1365 C C . LEU B 1 66 ? 11.023 -12.094 -5.316 1 93.88 66 LEU B C 1
ATOM 1367 O O . LEU B 1 66 ? 11.375 -12.664 -4.281 1 93.88 66 LEU B O 1
ATOM 1371 N N . VAL B 1 67 ? 9.883 -11.586 -5.457 1 96.88 67 VAL B N 1
ATOM 1372 C CA . VAL B 1 67 ? 8.695 -11.961 -4.688 1 96.88 67 VAL B CA 1
ATOM 1373 C C . VAL B 1 67 ? 7.594 -12.422 -5.633 1 96.88 67 VAL B C 1
ATOM 1375 O O . VAL B 1 67 ? 7.227 -11.711 -6.57 1 96.88 67 VAL B O 1
ATOM 1378 N N . GLN B 1 68 ? 7.152 -13.617 -5.398 1 98.12 68 GLN B N 1
ATOM 1379 C CA . GLN B 1 68 ? 6.07 -14.164 -6.215 1 98.12 68 GLN B CA 1
ATOM 1380 C C . GLN B 1 68 ? 4.891 -14.594 -5.344 1 98.12 68 GLN B C 1
ATOM 1382 O O . GLN B 1 68 ? 5.078 -15.266 -4.328 1 98.12 68 GLN B O 1
ATOM 1387 N N . VAL B 1 69 ? 3.732 -14.211 -5.73 1 98.62 69 VAL B N 1
ATOM 1388 C CA . VAL B 1 69 ? 2.496 -14.617 -5.066 1 98.62 69 VAL B CA 1
ATOM 1389 C C . VAL B 1 69 ? 1.602 -15.367 -6.047 1 98.62 69 VAL B C 1
ATOM 1391 O O . VAL B 1 69 ? 1.389 -14.914 -7.176 1 98.62 69 VAL B O 1
ATOM 1394 N N . THR B 1 70 ? 1.101 -16.484 -5.617 1 98.31 70 THR B N 1
ATOM 1395 C CA . THR B 1 70 ? 0.217 -17.297 -6.441 1 98.31 70 THR B CA 1
ATOM 1396 C C . THR B 1 70 ? -1.071 -17.625 -5.691 1 98.31 70 THR B C 1
ATOM 1398 O O . THR B 1 70 ? -1.03 -18.078 -4.543 1 98.31 70 THR B O 1
ATOM 1401 N N . PHE B 1 71 ? -2.105 -17.406 -6.367 1 98.12 71 PHE B N 1
ATOM 1402 C CA . PHE B 1 71 ? -3.4 -17.719 -5.77 1 98.12 71 PHE B CA 1
ATOM 1403 C C . PHE B 1 71 ? -3.859 -19.109 -6.168 1 98.12 71 PHE B C 1
ATOM 1405 O O . PHE B 1 71 ? -3.734 -19.5 -7.332 1 98.12 71 PHE B O 1
ATOM 1412 N N . LYS B 1 72 ? -4.406 -19.812 -5.281 1 95.69 72 LYS B N 1
ATOM 1413 C CA . LYS B 1 72 ? -4.832 -21.188 -5.508 1 95.69 72 LYS B CA 1
ATOM 1414 C C . LYS B 1 72 ? -6.242 -21.234 -6.086 1 95.69 72 LYS B C 1
ATOM 1416 O O . LYS B 1 72 ? -6.562 -22.109 -6.891 1 95.69 72 LYS B O 1
ATOM 1421 N N . ASN B 1 73 ? -7.066 -20.375 -5.613 1 95.56 73 ASN B N 1
ATOM 1422 C CA . ASN B 1 73 ? -8.469 -20.281 -6 1 95.56 73 ASN B CA 1
ATOM 1423 C C . ASN B 1 73 ? -8.852 -18.875 -6.406 1 95.56 73 ASN B C 1
ATOM 1425 O O . ASN B 1 73 ? -8.086 -17.922 -6.191 1 95.56 73 ASN B O 1
ATOM 1429 N N . PRO B 1 74 ? -9.984 -18.766 -7.113 1 95.94 74 PRO B N 1
ATOM 1430 C CA . PRO B 1 74 ? -10.461 -17.406 -7.379 1 95.94 74 PRO B CA 1
ATOM 1431 C C . PRO B 1 74 ? -10.586 -16.578 -6.113 1 95.94 74 PRO B C 1
ATOM 1433 O O . PRO B 1 74 ? -11 -17.078 -5.07 1 95.94 74 PRO B O 1
ATOM 1436 N N . LEU B 1 75 ? -10.227 -15.352 -6.27 1 97.5 75 LEU B N 1
ATOM 1437 C CA . LEU B 1 75 ? -10.219 -14.461 -5.113 1 97.5 75 LEU B CA 1
ATOM 1438 C C . LEU B 1 75 ? -11.633 -14.062 -4.719 1 97.5 75 LEU B C 1
ATOM 1440 O O . LEU B 1 75 ? -12.477 -13.82 -5.582 1 97.5 75 LEU B O 1
ATOM 1444 N N . GLY B 1 76 ? -11.875 -14.07 -3.459 1 97.06 76 GLY B N 1
ATOM 1445 C CA . GLY B 1 76 ? -13.094 -13.445 -2.967 1 97.06 76 GLY B CA 1
ATOM 1446 C C . GLY B 1 76 ? -13.102 -11.938 -3.137 1 97.06 76 GLY B C 1
ATOM 1447 O O . GLY B 1 76 ? -12.102 -11.344 -3.555 1 97.06 76 GLY B O 1
ATOM 1448 N N . ASP B 1 77 ? -14.164 -11.32 -2.773 1 97.25 77 ASP B N 1
ATOM 1449 C CA . ASP B 1 77 ? -14.383 -9.898 -3.021 1 97.25 77 ASP B CA 1
ATOM 1450 C C . ASP B 1 77 ? -13.344 -9.047 -2.283 1 97.25 77 ASP B C 1
ATOM 1452 O O . ASP B 1 77 ? -12.844 -8.062 -2.822 1 97.25 77 ASP B O 1
ATOM 1456 N N . LYS B 1 78 ? -13.047 -9.398 -1.095 1 98.44 78 LYS B N 1
ATOM 1457 C CA . LYS B 1 78 ? -12.094 -8.633 -0.306 1 98.44 78 LYS B CA 1
ATOM 1458 C C . LYS B 1 78 ? -10.695 -8.703 -0.915 1 98.44 78 LYS B C 1
ATOM 1460 O O . LYS B 1 78 ? -10.023 -7.68 -1.069 1 98.44 78 LYS B O 1
ATOM 1465 N N . ALA B 1 79 ? -10.312 -9.93 -1.267 1 98.44 79 ALA B N 1
ATOM 1466 C CA . ALA B 1 79 ? -8.992 -10.117 -1.867 1 98.44 79 ALA B CA 1
ATOM 1467 C C . ALA B 1 79 ? -8.898 -9.406 -3.213 1 98.44 79 ALA B C 1
ATOM 1469 O O . ALA B 1 79 ? -7.855 -8.844 -3.549 1 98.44 79 ALA B O 1
ATOM 1470 N N . LEU B 1 80 ? -9.953 -9.445 -3.932 1 98.06 80 LEU B N 1
ATOM 1471 C CA . LEU B 1 80 ? -9.984 -8.773 -5.223 1 98.06 80 LEU B CA 1
ATOM 1472 C C . LEU B 1 80 ? -9.805 -7.266 -5.051 1 98.06 80 LEU B C 1
ATOM 1474 O O . LEU B 1 80 ? -9.07 -6.633 -5.809 1 98.06 80 LEU B O 1
ATOM 1478 N N . LEU B 1 81 ? -10.477 -6.723 -4.102 1 98.56 81 LEU B N 1
ATOM 1479 C CA . LEU B 1 81 ? -10.336 -5.293 -3.836 1 98.56 81 LEU B CA 1
ATOM 1480 C C . LEU B 1 81 ? -8.898 -4.945 -3.467 1 98.56 81 LEU B C 1
ATOM 1482 O O . LEU B 1 81 ? -8.352 -3.953 -3.955 1 98.56 81 LEU B O 1
ATOM 1486 N N . LEU B 1 82 ? -8.289 -5.758 -2.607 1 98.81 82 LEU B N 1
ATOM 1487 C CA . LEU B 1 82 ? -6.91 -5.523 -2.201 1 98.81 82 LEU B CA 1
ATOM 1488 C C . LEU B 1 82 ? -5.965 -5.641 -3.393 1 98.81 82 LEU B C 1
ATOM 1490 O O . LEU B 1 82 ? -5.043 -4.836 -3.543 1 98.81 82 LEU B O 1
ATOM 1494 N N . MET B 1 83 ? -6.191 -6.609 -4.27 1 98.75 83 MET B N 1
ATOM 1495 C CA . MET B 1 83 ? -5.387 -6.773 -5.477 1 98.75 83 MET B CA 1
ATOM 1496 C C . MET B 1 83 ? -5.57 -5.586 -6.418 1 98.75 83 MET B C 1
ATOM 1498 O O . MET B 1 83 ? -4.609 -5.113 -7.023 1 98.75 83 MET B O 1
ATOM 1502 N N . ASN B 1 84 ? -6.82 -5.148 -6.531 1 98.44 84 ASN B N 1
ATOM 1503 C CA . ASN B 1 84 ? -7.082 -3.979 -7.363 1 98.44 84 ASN B CA 1
ATOM 1504 C C . ASN B 1 84 ? -6.367 -2.74 -6.824 1 98.44 84 ASN B C 1
ATOM 1506 O O . ASN B 1 84 ? -5.844 -1.938 -7.598 1 98.44 84 ASN B O 1
ATOM 1510 N N . SER B 1 85 ? -6.387 -2.604 -5.562 1 98.81 85 SER B N 1
ATOM 1511 C CA . SER B 1 85 ? -5.668 -1.504 -4.926 1 98.81 85 SER B CA 1
ATOM 1512 C C . SER B 1 85 ? -4.172 -1.587 -5.207 1 98.81 85 SER B C 1
ATOM 1514 O O . SER B 1 85 ? -3.535 -0.578 -5.523 1 98.81 85 SER B O 1
ATOM 1516 N N . PHE B 1 86 ? -3.615 -2.771 -5.117 1 98.88 86 PHE B N 1
ATOM 1517 C CA . PHE B 1 86 ? -2.211 -2.998 -5.434 1 98.88 86 PHE B CA 1
ATOM 1518 C C . PHE B 1 86 ? -1.925 -2.672 -6.895 1 98.88 86 PHE B C 1
ATOM 1520 O O . PHE B 1 86 ? -0.969 -1.955 -7.199 1 98.88 86 PHE B O 1
ATOM 1527 N N . ASP B 1 87 ? -2.729 -3.184 -7.727 1 98.62 87 ASP B N 1
ATOM 1528 C CA . ASP B 1 87 ? -2.615 -2.947 -9.164 1 98.62 87 ASP B CA 1
ATOM 1529 C C . ASP B 1 87 ? -2.633 -1.453 -9.477 1 98.62 87 ASP B C 1
ATOM 1531 O O . ASP B 1 87 ? -1.76 -0.955 -10.195 1 98.62 87 ASP B O 1
ATOM 1535 N N . LEU B 1 88 ? -3.549 -0.74 -8.93 1 98.62 88 LEU B N 1
ATOM 1536 C CA . LEU B 1 88 ? -3.643 0.707 -9.094 1 98.62 88 LEU B CA 1
ATOM 1537 C C . LEU B 1 88 ? -2.371 1.392 -8.602 1 98.62 88 LEU B C 1
ATOM 1539 O O . LEU B 1 88 ? -1.832 2.27 -9.281 1 98.62 88 LEU B O 1
ATOM 1543 N N . GLY B 1 89 ? -1.868 0.969 -7.461 1 98.62 89 GLY B N 1
ATOM 1544 C CA . GLY B 1 89 ? -0.696 1.574 -6.848 1 98.62 89 GLY B CA 1
ATOM 1545 C C . GLY B 1 89 ? 0.562 1.411 -7.68 1 98.62 89 GLY B C 1
ATOM 1546 O O . GLY B 1 89 ? 1.284 2.381 -7.922 1 98.62 89 GLY B O 1
ATOM 1547 N N . VAL B 1 90 ? 0.816 0.208 -8.156 1 98.31 90 VAL B N 1
ATOM 1548 C CA . VAL B 1 90 ? 2.059 -0.041 -8.875 1 98.31 90 VAL B CA 1
ATOM 1549 C C . VAL B 1 90 ? 1.998 0.627 -10.25 1 98.31 90 VAL B C 1
ATOM 1551 O O . VAL B 1 90 ? 3.016 1.105 -10.758 1 98.31 90 VAL B O 1
ATOM 1554 N N . HIS B 1 91 ? 0.85 0.78 -10.852 1 98.25 91 HIS B N 1
ATOM 1555 C CA . HIS B 1 91 ? 0.729 1.498 -12.117 1 98.25 91 HIS B CA 1
ATOM 1556 C C . HIS B 1 91 ? 0.903 3 -11.914 1 98.25 91 HIS B C 1
ATOM 1558 O O . HIS B 1 91 ? 1.461 3.686 -12.773 1 98.25 91 HIS B O 1
ATOM 1564 N N . SER B 1 92 ? 0.39 3.496 -10.82 1 97.62 92 SER B N 1
ATOM 1565 C CA . SER B 1 92 ? 0.599 4.906 -10.5 1 97.62 92 SER B CA 1
ATOM 1566 C C . SER B 1 92 ? 2.082 5.223 -10.344 1 97.62 92 SER B C 1
ATOM 1568 O O . SER B 1 92 ? 2.555 6.254 -10.82 1 97.62 92 SER B O 1
ATOM 1570 N N . ILE B 1 93 ? 2.803 4.336 -9.648 1 96.44 93 ILE B N 1
ATOM 1571 C CA . ILE B 1 93 ? 4.238 4.523 -9.477 1 96.44 93 ILE B CA 1
ATOM 1572 C C . ILE B 1 93 ? 4.934 4.457 -10.836 1 96.44 93 ILE B C 1
ATOM 1574 O O . ILE B 1 93 ? 5.82 5.262 -11.125 1 96.44 93 ILE B O 1
ATOM 1578 N N . GLU B 1 94 ? 4.559 3.479 -11.656 1 96.81 94 GLU B N 1
ATOM 1579 C CA . GLU B 1 94 ? 5.152 3.346 -12.984 1 96.81 94 GLU B CA 1
ATOM 1580 C C . GLU B 1 94 ? 4.992 4.633 -13.797 1 96.81 94 GLU B C 1
ATOM 1582 O O . GLU B 1 94 ? 5.918 5.047 -14.5 1 96.81 94 GLU B O 1
ATOM 1587 N N . GLU B 1 95 ? 3.799 5.215 -13.719 1 96.12 95 GLU B N 1
ATOM 1588 C CA . GLU B 1 95 ? 3.525 6.449 -14.445 1 96.12 95 GLU B CA 1
ATOM 1589 C C . GLU B 1 95 ? 4.477 7.562 -14.023 1 96.12 95 GLU B C 1
ATOM 1591 O O . GLU B 1 95 ? 4.855 8.406 -14.844 1 96.12 95 GLU B O 1
ATOM 1596 N N . GLN B 1 96 ? 4.859 7.559 -12.82 1 91.38 96 GLN B N 1
ATOM 1597 C CA . GLN B 1 96 ? 5.73 8.602 -12.289 1 91.38 96 GLN B CA 1
ATOM 1598 C C . GLN B 1 96 ? 7.203 8.258 -12.523 1 91.38 96 GLN B C 1
ATOM 1600 O O . GLN B 1 96 ? 8.031 9.156 -12.688 1 91.38 96 GLN B O 1
ATOM 1605 N N . TYR B 1 97 ? 7.461 6.953 -12.555 1 90.25 97 TYR B N 1
ATOM 1606 C CA . TYR B 1 97 ? 8.836 6.484 -12.664 1 90.25 97 TYR B CA 1
ATOM 1607 C C . TYR B 1 97 ? 8.969 5.402 -13.727 1 90.25 97 TYR B C 1
ATOM 1609 O O . TYR B 1 97 ? 9.422 4.293 -13.438 1 90.25 97 TYR B O 1
ATOM 1617 N N . ASP B 1 98 ? 8.781 5.73 -14.938 1 88.06 98 ASP B N 1
ATOM 1618 C CA . ASP B 1 98 ? 8.68 4.738 -16 1 88.06 98 ASP B CA 1
ATOM 1619 C C . ASP B 1 98 ? 10.062 4.199 -16.391 1 88.06 98 ASP B C 1
ATOM 1621 O O . ASP B 1 98 ? 10.172 3.104 -16.938 1 88.06 98 ASP B O 1
ATOM 1625 N N . ILE B 1 99 ? 11.102 4.875 -15.945 1 90.12 99 ILE B N 1
ATOM 1626 C CA . ILE B 1 99 ? 12.445 4.418 -16.281 1 90.12 99 ILE B CA 1
ATOM 1627 C C . ILE B 1 99 ? 12.891 3.365 -15.273 1 90.12 99 ILE B C 1
ATOM 1629 O O . ILE B 1 99 ? 13.805 2.58 -15.547 1 90.12 99 ILE B O 1
ATOM 1633 N N . TRP B 1 100 ? 12.258 3.383 -14.117 1 91.94 100 TRP B N 1
ATOM 1634 C CA . TRP B 1 100 ? 12.75 2.533 -13.039 1 91.94 100 TRP B CA 1
ATOM 1635 C C . TRP B 1 100 ? 11.789 1.383 -12.766 1 91.94 100 TRP B C 1
ATOM 1637 O O . TRP B 1 100 ? 12.133 0.424 -12.07 1 91.94 100 TRP B O 1
ATOM 1647 N N . LEU B 1 101 ? 10.523 1.455 -13.273 1 95.56 101 LEU B N 1
ATOM 1648 C CA . LEU B 1 101 ? 9.516 0.438 -13.008 1 95.56 101 LEU B CA 1
ATOM 1649 C C . LEU B 1 101 ? 8.727 0.106 -14.273 1 95.56 101 LEU B C 1
ATOM 1651 O O . LEU B 1 101 ? 8.297 1.008 -15 1 95.56 101 LEU B O 1
ATOM 1655 N N . LYS B 1 102 ? 8.625 -1.141 -14.562 1 96.69 102 LYS B N 1
ATOM 1656 C CA . LYS B 1 102 ? 7.754 -1.646 -15.617 1 96.69 102 LYS B CA 1
ATOM 1657 C C . LYS B 1 102 ? 6.711 -2.611 -15.055 1 96.69 102 LYS B C 1
ATOM 1659 O O . LYS B 1 102 ? 7.059 -3.57 -14.367 1 96.69 102 LYS B O 1
ATOM 1664 N N . VAL B 1 103 ? 5.453 -2.359 -15.297 1 98.19 103 VAL B N 1
ATOM 1665 C CA . VAL B 1 103 ? 4.359 -3.23 -14.875 1 98.19 103 VAL B CA 1
ATOM 1666 C C . VAL B 1 103 ? 3.709 -3.871 -16.094 1 98.19 103 VAL B C 1
ATOM 1668 O O . VAL B 1 103 ? 3.246 -3.17 -17 1 98.19 103 VAL B O 1
ATOM 1671 N N . ILE B 1 104 ? 3.695 -5.156 -16.125 1 97.69 104 ILE B N 1
ATOM 1672 C CA . ILE B 1 104 ? 3.131 -5.906 -17.234 1 97.69 104 ILE B CA 1
ATOM 1673 C C . ILE B 1 104 ? 1.97 -6.766 -16.75 1 97.69 104 ILE B C 1
ATOM 1675 O O . ILE B 1 104 ? 2.057 -7.391 -15.688 1 97.69 104 ILE B O 1
ATOM 1679 N N . THR B 1 105 ? 0.903 -6.723 -17.469 1 96.75 105 THR B N 1
ATOM 1680 C CA . THR B 1 105 ? -0.212 -7.621 -17.188 1 96.75 105 THR B CA 1
ATOM 1681 C C . THR B 1 105 ? -0.3 -8.719 -18.25 1 96.75 105 THR B C 1
ATOM 1683 O O . THR B 1 105 ? -0.385 -8.43 -19.438 1 96.75 105 THR B O 1
ATOM 1686 N N . ARG B 1 106 ? -0.218 -9.938 -17.703 1 96.31 106 ARG B N 1
ATOM 1687 C CA . ARG B 1 106 ? -0.282 -11.086 -18.594 1 96.31 106 ARG B CA 1
ATOM 1688 C C . ARG B 1 106 ? -1.558 -11.891 -18.359 1 96.31 106 ARG B C 1
ATOM 1690 O O . ARG B 1 106 ? -1.93 -12.156 -17.219 1 96.31 106 ARG B O 1
ATOM 1697 N N . GLU B 1 107 ? -2.201 -12.203 -19.5 1 93.38 107 GLU B N 1
ATOM 1698 C CA . GLU B 1 107 ? -3.344 -13.109 -19.406 1 93.38 107 GLU B CA 1
ATOM 1699 C C . GLU B 1 107 ? -2.896 -14.57 -19.422 1 93.38 107 GLU B C 1
ATOM 1701 O O . GLU B 1 107 ? -2.098 -14.969 -20.266 1 93.38 107 GLU B O 1
ATOM 1706 N N . VAL B 1 108 ? -3.4 -15.219 -18.438 1 88.75 108 VAL B N 1
ATOM 1707 C CA . VAL B 1 108 ? -2.994 -16.625 -18.344 1 88.75 108 VAL B CA 1
ATOM 1708 C C . VAL B 1 108 ? -4.223 -17.5 -18.141 1 88.75 108 VAL B C 1
ATOM 1710 O O . VAL B 1 108 ? -5.246 -17.047 -17.625 1 88.75 108 VAL B O 1
#

InterPro domains:
  IPR007422 Cysteine protease Prp [PF04327] (1-98)
  IPR007422 Cysteine protease Prp [PTHR39178] (1-106)
  IPR007422 Cysteine protease Prp [cd16332] (1-104)
  IPR036764 Cysteine protease Prp superfamily [G3DSA:3.30.70.1490] (1-104)
  IPR036764 Cysteine protease Prp superfamily [SSF118010] (1-104)

Organism: NCBI:txid39488

Secondary structure (DSSP, 8-state):
-EEEEEEE-TTS-EEEEEEE--S---STTHHHHHHHHHHHHHHHHHHHHHH----EEEEEEGGGTEEEEEESS---HHHHHHHHHHHHHHHHHHHH-TTTEEEEEEE-/-EEEEEEE-TTS-EEEEEEE--S---SHHHHHHHHHHHHHHHHHHHHHHHH----EEEEEEGGGTEEEEEESS---HHHHHHHHHHHHHHHHHHHH-TTTEEEEEEE-

Foldseek 3Di:
DKEKEWEAAPVRFTFWMKIWDLQDDPDDPSVVLSVQLVVLVVVLVVCCVPPHPWDKDWDDDNVGRMIIIGGDDTDDPVNSVSVVVSVVRLVVSCVVVVPNYHYHYDYD/DKEKEWEAAPVRFTFWMKIWDLQDDPDPVSVVLSVQLVVLVVVLVVCCVPPHPWDKDWDDDNVGRMIIIGGDDTDDPVNSVSVVVSVVRLVVSCVVVVPNYHYHYDYD